Protein AF-0000000078756222 (afdb_homodimer)

InterPro domains:
  IPR000835 MarR-type HTH domain [PF01047] (41-98)
  IPR000835 MarR-type HTH domain [PR00598] (75-90)
  IPR000835 MarR-type HTH domain [PR00598] (94-110)
  IPR000835 MarR-type HTH domain [PR00598] (124-144)
  IPR000835 MarR-type HTH domain [PS50995] (14-146)
  IPR000835 MarR-type HTH domain [SM00347] (34-134)
  IPR036388 Winged helix-like DNA-binding domain superfamily [G3DSA:1.10.10.10] (7-149)
  IPR036390 Winged helix DNA-binding domain superfamily [SSF46785] (17-145)
  IPR039422 Transcription regulators MarR/SlyA-like [PTHR33164] (19-144)

pLDDT: mean 86.84, std 17.04, range [23.56, 98.56]

Nearest PDB structures (foldseek):
  2nnn-assembly3_F  TM=8.379E-01  e=4.232E-07  Pseudomonas aeruginosa
  8ylj-assembly1_A  TM=7.715E-01  e=9.949E-08  Pectobacterium atrosepticum
  6pcp-assembly2_C  TM=7.670E-01  e=2.315E-07  Bordetella pertussis
  7kfq-assembly1_A  TM=7.539E-01  e=3.984E-07  Variovorax paradoxus
  7kua-assembly1_A-2  TM=7.993E-01  e=1.253E-06  Pseudomonas putida

Structure (mmCIF, N/CA/C/O backbone):
data_AF-0000000078756222-model_v1
#
loop_
_entity.id
_entity.type
_entity.pdbx_description
1 polymer 'Transcriptional regulator, MarR family'
#
loop_
_atom_site.group_PDB
_atom_site.id
_atom_site.type_symbol
_atom_site.label_atom_id
_atom_site.label_alt_id
_atom_site.label_comp_id
_atom_site.label_asym_id
_atom_site.label_entity_id
_atom_site.label_seq_id
_atom_site.pdbx_PDB_ins_code
_atom_site.Cartn_x
_atom_site.Cartn_y
_atom_site.Cartn_z
_atom_site.occupancy
_atom_site.B_iso_or_equiv
_atom_site.auth_seq_id
_atom_site.auth_comp_id
_atom_site.auth_asym_id
_atom_site.auth_atom_id
_atom_site.pdbx_PDB_model_num
ATOM 1 N N . MET A 1 1 ? -8.938 -37.344 4.176 1 25.94 1 MET A N 1
ATOM 2 C CA . MET A 1 1 ? -9.367 -36.625 2.969 1 25.94 1 MET A CA 1
ATOM 3 C C . MET A 1 1 ? -8.734 -35.25 2.898 1 25.94 1 MET A C 1
ATOM 5 O O . MET A 1 1 ? -8.805 -34.469 3.859 1 25.94 1 MET A O 1
ATOM 9 N N . ALA A 1 2 ? -7.645 -34.938 2.307 1 31.94 2 ALA A N 1
ATOM 10 C CA . ALA A 1 2 ? -6.828 -33.75 2.318 1 31.94 2 ALA A CA 1
ATOM 11 C C . ALA A 1 2 ? -7.695 -32.5 2.191 1 31.94 2 ALA A C 1
ATOM 13 O O . ALA A 1 2 ? -8.516 -32.375 1.275 1 31.94 2 ALA A O 1
ATOM 14 N N . LYS A 1 3 ? -8.289 -32 3.059 1 34.75 3 LYS A N 1
ATOM 15 C CA . LYS A 1 3 ? -9.414 -31.078 3 1 34.75 3 LYS A CA 1
ATOM 16 C C . LYS A 1 3 ? -9.211 -30.047 1.903 1 34.75 3 LYS A C 1
ATOM 18 O O . LYS A 1 3 ? -8.195 -29.344 1.88 1 34.75 3 LYS A O 1
ATOM 23 N N . ARG A 1 4 ? -9.672 -30.172 0.666 1 33.16 4 ARG A N 1
ATOM 24 C CA . ARG A 1 4 ? -9.703 -29.594 -0.675 1 33.16 4 ARG A CA 1
ATOM 25 C C . ARG A 1 4 ? -9.648 -28.078 -0.62 1 33.16 4 ARG A C 1
ATOM 27 O O . ARG A 1 4 ? -10.375 -27.453 0.163 1 33.16 4 ARG A O 1
ATOM 34 N N . PHE A 1 5 ? -8.5 -27.375 -0.834 1 39.41 5 PHE A N 1
ATOM 35 C CA . PHE A 1 5 ? -8.555 -25.969 -1.228 1 39.41 5 PHE A CA 1
ATOM 36 C C . PHE A 1 5 ? -9.922 -25.641 -1.817 1 39.41 5 PHE A C 1
ATOM 38 O O . PHE A 1 5 ? -10.219 -26.016 -2.951 1 39.41 5 PHE A O 1
ATOM 45 N N . SER A 1 6 ? -10.977 -26.203 -1.461 1 39.53 6 SER A N 1
ATOM 46 C CA . SER A 1 6 ? -12.328 -26.016 -1.979 1 39.53 6 SER A CA 1
ATOM 47 C C . SER A 1 6 ? -12.508 -24.625 -2.568 1 39.53 6 SER A C 1
ATOM 49 O O . SER A 1 6 ? -12.469 -23.625 -1.843 1 39.53 6 SER A O 1
ATOM 51 N N . GLY A 1 7 ? -11.641 -24.109 -3.51 1 49.34 7 GLY A N 1
ATOM 52 C CA . GLY A 1 7 ? -11.828 -23.016 -4.449 1 49.34 7 GLY A CA 1
ATOM 53 C C . GLY A 1 7 ? -13.234 -22.453 -4.441 1 49.34 7 GLY A C 1
ATOM 54 O O . GLY A 1 7 ? -13.875 -22.344 -5.492 1 49.34 7 GLY A O 1
ATOM 55 N N . ASN A 1 8 ? -13.945 -22.719 -3.359 1 61.84 8 ASN A N 1
ATOM 56 C CA . ASN A 1 8 ? -15.344 -22.422 -3.082 1 61.84 8 ASN A CA 1
ATOM 57 C C . ASN A 1 8 ? -15.656 -20.938 -3.312 1 61.84 8 ASN A C 1
ATOM 59 O O . ASN A 1 8 ? -14.742 -20.125 -3.439 1 61.84 8 ASN A O 1
ATOM 63 N N . SER A 1 9 ? -16.828 -20.688 -3.742 1 72.38 9 SER A N 1
ATOM 64 C CA . SER A 1 9 ? -17.438 -19.391 -4.012 1 72.38 9 SER A CA 1
ATOM 65 C C . SER A 1 9 ? -16.875 -18.312 -3.086 1 72.38 9 SER A C 1
ATOM 67 O O . SER A 1 9 ? -16.641 -17.188 -3.512 1 72.38 9 SER A O 1
ATOM 69 N N . ASP A 1 10 ? -16.375 -18.766 -1.968 1 87.62 10 ASP A N 1
ATOM 70 C CA . ASP A 1 10 ? -15.859 -17.812 -0.998 1 87.62 10 ASP A CA 1
ATOM 71 C C . ASP A 1 10 ? -14.406 -17.453 -1.284 1 87.62 10 ASP A C 1
ATOM 73 O O . ASP A 1 10 ? -14 -16.297 -1.152 1 87.62 10 ASP A O 1
ATOM 77 N N . GLU A 1 11 ? -13.664 -18.484 -1.758 1 90.44 11 GLU A N 1
ATOM 78 C CA . GLU A 1 11 ? -12.258 -18.234 -2.039 1 90.44 11 GLU A CA 1
ATOM 79 C C . GLU A 1 11 ? -12.078 -17.281 -3.213 1 90.44 11 GLU A C 1
ATOM 81 O O . GLU A 1 11 ? -11.195 -16.422 -3.197 1 90.44 11 GLU A O 1
ATOM 86 N N . LEU A 1 12 ? -12.93 -17.453 -4.18 1 91.56 12 LEU A N 1
ATOM 87 C CA . LEU A 1 12 ? -12.875 -16.562 -5.332 1 91.56 12 LEU A CA 1
ATOM 88 C C . LEU A 1 12 ? -13.188 -15.125 -4.926 1 91.56 12 LEU A C 1
ATOM 90 O O . LEU A 1 12 ? -12.531 -14.188 -5.379 1 91.56 12 LEU A O 1
ATOM 94 N N . ALA A 1 13 ? -14.219 -15.016 -4.078 1 95.56 13 ALA A N 1
ATOM 95 C CA . ALA A 1 13 ? -14.586 -13.688 -3.58 1 95.56 13 ALA A CA 1
ATOM 96 C C . ALA A 1 13 ? -13.453 -13.086 -2.75 1 95.56 13 ALA A C 1
ATOM 98 O O . ALA A 1 13 ? -13.219 -11.875 -2.793 1 95.56 13 ALA A O 1
ATOM 99 N N . GLN A 1 14 ? -12.781 -13.938 -1.984 1 96.38 14 GLN A N 1
ATOM 100 C CA . GLN A 1 14 ? -11.672 -13.492 -1.151 1 96.38 14 GLN A CA 1
ATOM 101 C C . GLN A 1 14 ? -10.516 -12.984 -2.006 1 96.38 14 GLN A C 1
ATOM 103 O O . GLN A 1 14 ? -9.969 -11.914 -1.747 1 96.38 14 GLN A O 1
ATOM 108 N N . VAL A 1 15 ? -10.18 -13.695 -3.021 1 94.19 15 VAL A N 1
ATOM 109 C CA . VAL A 1 15 ? -9.07 -13.312 -3.891 1 94.19 15 VAL A CA 1
ATOM 110 C C . VAL A 1 15 ? -9.438 -12.055 -4.672 1 94.19 15 VAL A C 1
ATOM 112 O O . VAL A 1 15 ? -8.625 -11.141 -4.805 1 94.19 15 VAL A O 1
ATOM 115 N N . ASP A 1 16 ? -10.664 -12.039 -5.152 1 95.12 16 ASP A N 1
ATOM 116 C CA . ASP A 1 16 ? -11.133 -10.883 -5.906 1 95.12 16 ASP A CA 1
ATOM 117 C C . ASP A 1 16 ? -11.07 -9.617 -5.055 1 95.12 16 ASP A C 1
ATOM 119 O O . ASP A 1 16 ? -10.555 -8.586 -5.496 1 95.12 16 ASP A O 1
ATOM 123 N N . ALA A 1 17 ? -11.562 -9.688 -3.863 1 97.38 17 ALA A N 1
ATOM 124 C CA . ALA A 1 17 ? -11.562 -8.547 -2.955 1 97.38 17 ALA A CA 1
ATOM 125 C C . ALA A 1 17 ? -10.133 -8.125 -2.609 1 97.38 17 ALA A C 1
ATOM 127 O O . ALA A 1 17 ? -9.836 -6.93 -2.537 1 97.38 17 ALA A O 1
ATOM 128 N N . TYR A 1 18 ? -9.297 -9.094 -2.426 1 95.75 18 TYR A N 1
ATOM 129 C CA . TYR A 1 18 ? -7.895 -8.82 -2.123 1 95.75 18 TYR A CA 1
ATOM 130 C C . TYR A 1 18 ? -7.23 -8.055 -3.262 1 95.75 18 TYR A C 1
ATOM 132 O O . TYR A 1 18 ? -6.59 -7.027 -3.033 1 95.75 18 TYR A O 1
ATOM 140 N N . VAL A 1 19 ? -7.375 -8.508 -4.426 1 92.75 19 VAL A N 1
ATOM 141 C CA . VAL A 1 19 ? -6.734 -7.91 -5.59 1 92.75 19 VAL A CA 1
ATOM 142 C C . VAL A 1 19 ? -7.234 -6.48 -5.777 1 92.75 19 VAL A C 1
ATOM 144 O O . VAL A 1 19 ? -6.441 -5.559 -5.98 1 92.75 19 VAL A O 1
ATOM 147 N N . LYS A 1 20 ? -8.492 -6.258 -5.695 1 95.31 20 LYS A N 1
ATOM 148 C CA . LYS A 1 20 ? -9.07 -4.93 -5.895 1 95.31 20 LYS A CA 1
ATOM 149 C C . LYS A 1 20 ? -8.664 -3.979 -4.773 1 95.31 20 LYS A C 1
ATOM 151 O O . LYS A 1 20 ? -8.406 -2.797 -5.016 1 95.31 20 LYS A O 1
ATOM 156 N N . LEU A 1 21 ? -8.586 -4.488 -3.562 1 96.44 21 LEU A N 1
ATOM 157 C CA . LEU A 1 21 ? -8.094 -3.697 -2.436 1 96.44 21 LEU A CA 1
ATOM 158 C C . LEU A 1 21 ? -6.664 -3.236 -2.676 1 96.44 21 LEU A C 1
ATOM 160 O O . LEU A 1 21 ? -6.355 -2.053 -2.521 1 96.44 21 LEU A O 1
ATOM 164 N N . MET A 1 22 ? -5.809 -4.152 -3.068 1 93.56 22 MET A N 1
ATOM 165 C CA . MET A 1 22 ? -4.398 -3.836 -3.266 1 93.56 22 MET A CA 1
ATOM 166 C C . MET A 1 22 ? -4.215 -2.879 -4.438 1 93.56 22 MET A C 1
ATOM 168 O O . MET A 1 22 ? -3.408 -1.95 -4.367 1 93.56 22 MET A O 1
ATOM 172 N N . ARG A 1 23 ? -4.93 -3.125 -5.508 1 91.25 23 ARG A N 1
ATOM 173 C CA . ARG A 1 23 ? -4.84 -2.236 -6.66 1 91.25 23 ARG A CA 1
ATOM 174 C C . ARG A 1 23 ? -5.297 -0.827 -6.301 1 91.25 23 ARG A C 1
ATOM 176 O O . ARG A 1 23 ? -4.68 0.157 -6.715 1 91.25 23 ARG A O 1
ATOM 183 N N . CYS A 1 24 ? -6.371 -0.776 -5.621 1 94.44 24 CYS A N 1
ATOM 184 C CA . CYS A 1 24 ? -6.879 0.516 -5.176 1 94.44 24 CYS A CA 1
ATOM 185 C C . CYS A 1 24 ? -5.855 1.234 -4.305 1 94.44 24 CYS A C 1
ATOM 187 O O . CYS A 1 24 ? -5.547 2.404 -4.539 1 94.44 24 CYS A O 1
ATOM 189 N N . ALA A 1 25 ? -5.34 0.512 -3.32 1 93.5 25 ALA A N 1
ATOM 190 C CA . ALA A 1 25 ? -4.359 1.106 -2.416 1 93.5 25 ALA A CA 1
ATOM 191 C C . ALA A 1 25 ? -3.127 1.584 -3.178 1 93.5 25 ALA A C 1
ATOM 193 O O . ALA A 1 25 ? -2.607 2.67 -2.912 1 93.5 25 ALA A O 1
ATOM 194 N N . ASP A 1 26 ? -2.666 0.816 -4.07 1 89.81 26 ASP A N 1
ATOM 195 C CA . ASP A 1 26 ? -1.503 1.163 -4.883 1 89.81 26 ASP A CA 1
ATOM 196 C C . ASP A 1 26 ? -1.761 2.428 -5.699 1 89.81 26 ASP A C 1
ATOM 198 O O . ASP A 1 26 ? -0.903 3.309 -5.777 1 89.81 26 ASP A O 1
ATOM 202 N N . THR A 1 27 ? -2.898 2.486 -6.332 1 90.81 27 THR A N 1
ATOM 203 C CA . THR A 1 27 ? -3.256 3.641 -7.148 1 90.81 27 THR A CA 1
ATOM 204 C C . THR A 1 27 ? -3.336 4.902 -6.297 1 90.81 27 THR A C 1
ATOM 206 O O . THR A 1 27 ? -2.775 5.938 -6.66 1 90.81 27 THR A O 1
ATOM 209 N N . VAL A 1 28 ? -4.004 4.809 -5.195 1 92.19 28 VAL A N 1
ATOM 210 C CA . VAL A 1 28 ? -4.18 5.949 -4.305 1 92.19 28 VAL A CA 1
ATOM 211 C C . VAL A 1 28 ? -2.824 6.406 -3.773 1 92.19 28 VAL A C 1
ATOM 213 O O . VAL A 1 28 ? -2.504 7.598 -3.809 1 92.19 28 VAL A O 1
ATOM 216 N N . GLN A 1 29 ? -2.049 5.504 -3.338 1 89.81 29 GLN A N 1
ATOM 217 C CA . GLN A 1 29 ? -0.72 5.816 -2.824 1 89.81 29 GLN A CA 1
ATOM 218 C C . GLN A 1 29 ? 0.161 6.422 -3.914 1 89.81 29 GLN A C 1
ATOM 220 O O . GLN A 1 29 ? 0.941 7.34 -3.652 1 89.81 29 GLN A O 1
ATOM 225 N N . GLY A 1 30 ? 0.081 5.844 -5.09 1 88.88 30 GLY A N 1
ATOM 226 C CA . GLY A 1 30 ? 0.875 6.352 -6.199 1 88.88 30 GLY A CA 1
ATOM 227 C C . GLY A 1 30 ? 0.611 7.812 -6.5 1 88.88 30 GLY A C 1
ATOM 228 O O . GLY A 1 30 ? 1.546 8.586 -6.738 1 88.88 30 GLY A O 1
ATOM 229 N N . ILE A 1 31 ? -0.572 8.164 -6.504 1 89.69 31 ILE A N 1
ATOM 230 C CA . ILE A 1 31 ? -0.957 9.547 -6.781 1 89.69 31 ILE A CA 1
ATOM 231 C C . ILE A 1 31 ? -0.422 10.461 -5.68 1 89.69 31 ILE A C 1
ATOM 233 O O . ILE A 1 31 ? 0.162 11.508 -5.965 1 89.69 31 ILE A O 1
ATOM 237 N N . LEU A 1 32 ? -0.583 10.047 -4.477 1 91.44 32 LEU A N 1
ATOM 238 C CA . LEU A 1 32 ? -0.139 10.867 -3.354 1 91.44 32 LEU A CA 1
ATOM 239 C C . LEU A 1 32 ? 1.384 10.945 -3.311 1 91.44 32 LEU A C 1
ATOM 241 O O . LEU A 1 32 ? 1.943 12 -2.979 1 91.44 32 LEU A O 1
ATOM 245 N N . ALA A 1 33 ? 2.008 9.898 -3.621 1 90.38 33 ALA A N 1
ATOM 246 C CA . ALA A 1 33 ? 3.469 9.883 -3.66 1 90.38 33 ALA A CA 1
ATOM 247 C C . ALA A 1 33 ? 3.998 10.852 -4.715 1 90.38 33 ALA A C 1
ATOM 249 O O . ALA A 1 33 ? 4.965 11.578 -4.473 1 90.38 33 ALA A O 1
ATOM 250 N N . ARG A 1 34 ? 3.383 10.812 -5.84 1 89.62 34 ARG A N 1
ATOM 251 C CA . ARG A 1 34 ? 3.797 11.719 -6.906 1 89.62 34 ARG A CA 1
ATOM 252 C C . ARG A 1 34 ? 3.643 13.172 -6.48 1 89.62 34 ARG A C 1
ATOM 254 O O . ARG A 1 34 ? 4.512 14 -6.762 1 89.62 34 ARG A O 1
ATOM 261 N N . ASN A 1 35 ? 2.574 13.43 -5.82 1 89.19 35 ASN A N 1
ATOM 262 C CA . ASN A 1 35 ? 2.332 14.781 -5.344 1 89.19 35 ASN A CA 1
ATOM 263 C C . ASN A 1 35 ? 3.35 15.195 -4.285 1 89.19 35 ASN A C 1
ATOM 265 O O . ASN A 1 35 ? 3.814 16.344 -4.281 1 89.19 35 ASN A O 1
ATOM 269 N N . ALA A 1 36 ? 3.656 14.32 -3.395 1 92.75 36 ALA A N 1
ATOM 270 C CA . ALA A 1 36 ? 4.684 14.586 -2.393 1 92.75 36 ALA A CA 1
ATOM 271 C C . ALA A 1 36 ? 6.043 14.805 -3.047 1 92.75 36 ALA A C 1
ATOM 273 O O . ALA A 1 36 ? 6.762 15.75 -2.701 1 92.75 36 ALA A O 1
ATOM 274 N N . GLU A 1 37 ? 6.336 14.023 -4 1 93.06 37 GLU A N 1
ATOM 275 C CA . GLU A 1 37 ? 7.613 14.102 -4.707 1 93.06 37 GLU A CA 1
ATOM 276 C C . GLU A 1 37 ? 7.75 15.422 -5.457 1 93.06 37 GLU A C 1
ATOM 278 O O . GLU A 1 37 ? 8.844 15.984 -5.543 1 93.06 37 GLU A O 1
ATOM 283 N N . ALA A 1 38 ? 6.66 15.828 -6.004 1 91.81 38 ALA A N 1
ATOM 284 C CA . ALA A 1 38 ? 6.652 17.109 -6.703 1 91.81 38 ALA A CA 1
ATOM 285 C C . ALA A 1 38 ? 7.062 18.25 -5.773 1 91.81 38 ALA A C 1
ATOM 287 O O . ALA A 1 38 ? 7.512 19.297 -6.23 1 91.81 38 ALA A O 1
ATOM 288 N N . ASN A 1 39 ? 6.988 17.969 -4.516 1 90.81 39 ASN A N 1
ATOM 289 C CA . ASN A 1 39 ? 7.367 18.984 -3.527 1 90.81 39 ASN A CA 1
ATOM 290 C C . ASN A 1 39 ? 8.633 18.578 -2.773 1 90.81 39 ASN A C 1
ATOM 292 O O . ASN A 1 39 ? 8.914 19.094 -1.692 1 90.81 39 ASN A O 1
ATOM 296 N N . GLY A 1 40 ? 9.273 17.531 -3.295 1 92.94 40 GLY A N 1
ATOM 297 C CA . GLY A 1 40 ? 10.578 17.141 -2.777 1 92.94 40 GLY A CA 1
ATOM 298 C C . GLY A 1 40 ? 10.484 16.281 -1.537 1 92.94 40 GLY A C 1
ATOM 299 O O . GLY A 1 40 ? 11.43 16.219 -0.746 1 92.94 40 GLY A O 1
ATOM 300 N N . LEU A 1 41 ? 9.352 15.672 -1.259 1 95.06 41 LEU A N 1
ATOM 301 C CA . LEU A 1 41 ? 9.164 14.836 -0.078 1 95.06 41 LEU A CA 1
ATOM 302 C C . LEU A 1 41 ? 8.75 13.422 -0.474 1 95.06 41 LEU A C 1
ATOM 304 O O . LEU A 1 41 ? 8.164 13.219 -1.538 1 95.06 41 LEU A O 1
ATOM 308 N N . THR A 1 42 ? 9.07 12.516 0.358 1 92.44 42 THR A N 1
ATOM 309 C CA . THR A 1 42 ? 8.406 11.219 0.304 1 92.44 42 THR A CA 1
ATOM 310 C C . THR A 1 42 ? 7.102 11.25 1.098 1 92.44 42 THR A C 1
ATOM 312 O O . THR A 1 42 ? 6.863 12.18 1.877 1 92.44 42 THR A O 1
ATOM 315 N N . LEU A 1 43 ? 6.34 10.242 0.925 1 90.44 43 LEU A N 1
ATOM 316 C CA . LEU A 1 43 ? 5.09 10.164 1.672 1 90.44 43 LEU A CA 1
ATOM 317 C C . LEU A 1 43 ? 5.355 10.062 3.17 1 90.44 43 LEU A C 1
ATOM 319 O O . LEU A 1 43 ? 4.621 10.641 3.977 1 90.44 43 LEU A O 1
ATOM 323 N N . SER A 1 44 ? 6.359 9.297 3.475 1 92.12 44 SER A N 1
ATOM 324 C CA . SER A 1 44 ? 6.695 9.156 4.887 1 92.12 44 SER A CA 1
ATOM 325 C C . SER A 1 44 ? 7.172 10.477 5.484 1 92.12 44 SER A C 1
ATOM 327 O O . SER A 1 44 ? 6.836 10.805 6.625 1 92.12 44 SER A O 1
ATOM 329 N N . GLN A 1 45 ? 7.969 11.156 4.75 1 94.12 45 GLN A N 1
ATOM 330 C CA . GLN A 1 45 ? 8.422 12.469 5.195 1 94.12 45 GLN A CA 1
ATOM 331 C C . GLN A 1 45 ? 7.25 13.438 5.352 1 94.12 45 GLN A C 1
ATOM 333 O O . GLN A 1 45 ? 7.172 14.172 6.336 1 94.12 45 GLN A O 1
ATOM 338 N N . LEU A 1 46 ? 6.402 13.414 4.383 1 94.19 46 LEU A N 1
ATOM 339 C CA . LEU A 1 46 ? 5.195 14.227 4.465 1 94.19 46 LEU A CA 1
ATOM 340 C C . LEU A 1 46 ? 4.379 13.859 5.699 1 94.19 46 LEU A C 1
ATOM 342 O O . LEU A 1 46 ? 3.889 14.742 6.41 1 94.19 46 LEU A O 1
ATOM 346 N N . GLY A 1 47 ? 4.234 12.617 5.926 1 93.5 47 GLY A N 1
ATOM 347 C CA . GLY A 1 47 ? 3.52 12.148 7.102 1 93.5 47 GLY A CA 1
ATOM 348 C C . GLY A 1 47 ? 4.102 12.672 8.398 1 93.5 47 GLY A C 1
ATOM 349 O O . GLY A 1 47 ? 3.361 13.102 9.289 1 93.5 47 GLY A O 1
ATOM 350 N N . VAL A 1 48 ? 5.363 12.625 8.531 1 95.12 48 VAL A N 1
ATOM 351 C CA . VAL A 1 48 ? 6.035 13.109 9.727 1 95.12 48 VAL A CA 1
ATOM 352 C C . VAL A 1 48 ? 5.766 14.602 9.914 1 95.12 48 VAL A C 1
ATOM 354 O O . VAL A 1 48 ? 5.387 15.039 11 1 95.12 48 VAL A O 1
ATOM 357 N N . LEU A 1 49 ? 5.973 15.352 8.883 1 96.75 49 LEU A N 1
ATOM 358 C CA . LEU A 1 49 ? 5.773 16.797 8.953 1 96.75 49 LEU A CA 1
ATOM 359 C C . LEU A 1 49 ? 4.332 17.125 9.328 1 96.75 49 LEU A C 1
ATOM 361 O O . LEU A 1 49 ? 4.086 18.078 10.086 1 96.75 49 LEU A O 1
ATOM 365 N N . GLU A 1 50 ? 3.451 16.406 8.789 1 94.62 50 GLU A N 1
ATOM 366 C CA . GLU A 1 50 ? 2.039 16.609 9.086 1 94.62 50 GLU A CA 1
ATOM 367 C C . GLU A 1 50 ? 1.744 16.359 10.562 1 94.62 50 GLU A C 1
ATOM 369 O O . GLU A 1 50 ? 1.017 17.125 11.195 1 94.62 50 GLU A O 1
ATOM 374 N N . ILE A 1 51 ? 2.227 15.273 11.07 1 94.69 51 ILE A N 1
ATOM 375 C CA . ILE A 1 51 ? 2.027 14.945 12.477 1 94.69 51 ILE A CA 1
ATOM 376 C C . ILE A 1 51 ? 2.568 16.078 13.352 1 94.69 51 ILE A C 1
ATOM 378 O O . ILE A 1 51 ? 1.896 16.531 14.281 1 94.69 51 ILE A O 1
ATOM 382 N N . LEU A 1 52 ? 3.709 16.531 13.039 1 96.81 52 LEU A N 1
ATOM 383 C CA . LEU A 1 52 ? 4.348 17.578 13.828 1 96.81 52 LEU A CA 1
ATOM 384 C C . LEU A 1 52 ? 3.574 18.891 13.719 1 96.81 52 LEU A C 1
ATOM 386 O O . LEU A 1 52 ? 3.525 19.672 14.672 1 96.81 52 LEU A O 1
ATOM 390 N N . LEU A 1 53 ? 3.012 19.125 12.578 1 96.38 53 LEU A N 1
ATOM 391 C CA . LEU A 1 53 ? 2.211 20.328 12.367 1 96.38 53 LEU A CA 1
ATOM 392 C C . LEU A 1 53 ? 0.971 20.312 13.258 1 96.38 53 LEU A C 1
ATOM 394 O O . LEU A 1 53 ? 0.647 21.328 13.891 1 96.38 53 LEU A O 1
ATOM 398 N N . HIS A 1 54 ? 0.358 19.234 13.391 1 94.19 54 HIS A N 1
ATOM 399 C CA . HIS A 1 54 ? -0.948 19.156 14.031 1 94.19 54 HIS A CA 1
ATOM 400 C C . HIS A 1 54 ? -0.813 18.797 15.508 1 94.19 54 HIS A C 1
ATOM 402 O O . HIS A 1 54 ? -1.617 19.25 16.328 1 94.19 54 HIS A O 1
ATOM 408 N N . LEU A 1 55 ? 0.227 18.016 15.875 1 95.19 55 LEU A N 1
ATOM 409 C CA . LEU A 1 55 ? 0.304 17.516 17.234 1 95.19 55 LEU A CA 1
ATOM 410 C C . LEU A 1 55 ? 1.465 18.141 18 1 95.19 55 LEU A C 1
ATOM 412 O O . LEU A 1 55 ? 1.613 17.938 19.203 1 95.19 55 LEU A O 1
ATOM 416 N N . GLY A 1 56 ? 2.246 18.875 17.297 1 95.12 56 GLY A N 1
ATOM 417 C CA . GLY A 1 56 ? 3.412 19.469 17.922 1 95.12 56 GLY A CA 1
ATOM 418 C C . GLY A 1 56 ? 4.586 18.516 18.047 1 95.12 56 GLY A C 1
ATOM 419 O O . GLY A 1 56 ? 4.625 17.484 17.375 1 95.12 56 GLY A O 1
ATOM 420 N N . PRO A 1 57 ? 5.555 18.859 18.844 1 95.62 57 PRO A N 1
ATOM 421 C CA . PRO A 1 57 ? 6.762 18.047 18.984 1 95.62 57 PRO A CA 1
ATOM 422 C C . PRO A 1 57 ? 6.461 16.625 19.469 1 95.62 57 PRO A C 1
ATOM 424 O O . PRO A 1 57 ? 5.586 16.422 20.312 1 95.62 57 PRO A O 1
ATOM 427 N N . GLN A 1 58 ? 7.141 15.648 18.828 1 94.94 58 GLN A N 1
ATOM 428 C CA . GLN A 1 58 ? 6.969 14.227 19.125 1 94.94 58 GLN A CA 1
ATOM 429 C C . GLN A 1 58 ? 8.312 13.531 19.281 1 94.94 58 GLN A C 1
ATOM 431 O O . GLN A 1 58 ? 9.305 13.945 18.672 1 94.94 58 GLN A O 1
ATOM 436 N N . ASN A 1 59 ? 8.32 12.5 20.109 1 92.94 59 ASN A N 1
ATOM 437 C CA . ASN A 1 59 ? 9.508 11.656 20.078 1 92.94 59 ASN A CA 1
ATOM 438 C C . ASN A 1 59 ? 9.469 10.664 18.906 1 92.94 59 ASN A C 1
ATOM 440 O O . ASN A 1 59 ? 8.414 10.477 18.297 1 92.94 59 ASN A O 1
ATOM 444 N N . GLN A 1 60 ? 10.594 10.148 18.594 1 91.5 60 GLN A N 1
ATOM 445 C CA . GLN A 1 60 ? 10.711 9.273 17.422 1 91.5 60 GLN A CA 1
ATOM 446 C C . GLN A 1 60 ? 9.789 8.07 17.547 1 91.5 60 GLN A C 1
ATOM 448 O O . GLN A 1 60 ? 9.188 7.641 16.562 1 91.5 60 GLN A O 1
ATOM 453 N N . LYS A 1 61 ? 9.641 7.535 18.672 1 89.56 61 LYS A N 1
ATOM 454 C CA . LYS A 1 61 ? 8.781 6.379 18.906 1 89.56 61 LYS A CA 1
ATOM 455 C C . LYS A 1 61 ? 7.324 6.703 18.609 1 89.56 61 LYS A C 1
ATOM 457 O O . LYS A 1 61 ? 6.633 5.926 17.938 1 89.56 61 LYS A O 1
ATOM 462 N N . ASP A 1 62 ? 6.895 7.809 19.109 1 89.94 62 ASP A N 1
ATOM 463 C CA . ASP A 1 62 ? 5.523 8.25 18.875 1 89.94 62 ASP A CA 1
ATOM 464 C C . ASP A 1 62 ? 5.273 8.508 17.391 1 89.94 62 ASP A C 1
ATOM 466 O O . ASP A 1 62 ? 4.215 8.164 16.859 1 89.94 62 ASP A O 1
ATOM 470 N N . LEU A 1 63 ? 6.211 9.117 16.719 1 92.44 63 LEU A N 1
ATOM 471 C CA . LEU A 1 63 ? 6.109 9.367 15.281 1 92.44 63 LEU A CA 1
ATOM 472 C C . LEU A 1 63 ? 5.965 8.055 14.516 1 92.44 63 LEU A C 1
ATOM 474 O O . LEU A 1 63 ? 5.109 7.938 13.633 1 92.44 63 LEU A O 1
ATOM 478 N N . ALA A 1 64 ? 6.762 7.117 14.891 1 88.62 64 ALA A N 1
ATOM 479 C CA . ALA A 1 64 ? 6.742 5.82 14.227 1 88.62 64 ALA A CA 1
ATOM 480 C C . ALA A 1 64 ? 5.387 5.141 14.383 1 88.62 64 ALA A C 1
ATOM 482 O O . ALA A 1 64 ? 4.895 4.5 13.453 1 88.62 64 ALA A O 1
ATOM 483 N N . GLY A 1 65 ? 4.766 5.277 15.508 1 84.94 65 GLY A N 1
ATOM 484 C CA . GLY A 1 65 ? 3.479 4.66 15.789 1 84.94 65 GLY A CA 1
ATOM 485 C C . GLY A 1 65 ? 2.32 5.348 15.094 1 84.94 65 GLY A C 1
ATOM 486 O O . GLY A 1 65 ? 1.245 4.762 14.938 1 84.94 65 GLY A O 1
ATOM 487 N N . LYS A 1 66 ? 2.574 6.523 14.641 1 87 66 LYS A N 1
ATOM 488 C CA . LYS A 1 66 ? 1.475 7.32 14.102 1 87 66 LYS A CA 1
ATOM 489 C C . LYS A 1 66 ? 1.528 7.375 12.578 1 87 66 LYS A C 1
ATOM 491 O O . LYS A 1 66 ? 0.528 7.684 11.922 1 87 66 LYS A O 1
ATOM 496 N N . ILE A 1 67 ? 2.635 7.16 12.055 1 84.75 67 ILE A N 1
ATOM 497 C CA . ILE A 1 67 ? 2.764 7.242 10.602 1 84.75 67 ILE A CA 1
ATOM 498 C C . ILE A 1 67 ? 2.191 5.977 9.961 1 84.75 67 ILE A C 1
ATOM 500 O O . ILE A 1 67 ? 2.336 4.879 10.5 1 84.75 67 ILE A O 1
ATOM 504 N N . LEU A 1 68 ? 1.358 6.031 8.93 1 72.88 68 LEU A N 1
ATOM 505 C CA . LEU A 1 68 ? 0.69 4.93 8.25 1 72.88 68 LEU A CA 1
ATOM 506 C C . LEU A 1 68 ? 1.707 3.977 7.633 1 72.88 68 LEU A C 1
ATOM 508 O O . LEU A 1 68 ? 1.438 2.781 7.492 1 72.88 68 LEU A O 1
ATOM 512 N N . ARG A 1 69 ? 2.885 4.371 7.004 1 64.5 69 ARG A N 1
ATOM 513 C CA . ARG A 1 69 ? 3.797 3.465 6.312 1 64.5 69 ARG A CA 1
ATOM 514 C C . ARG A 1 69 ? 5.012 3.148 7.18 1 64.5 69 ARG A C 1
ATOM 516 O O . ARG A 1 69 ? 5.836 4.023 7.445 1 64.5 69 ARG A O 1
ATOM 523 N N . SER A 1 70 ? 4.906 1.96 7.957 1 54.12 70 SER A N 1
ATOM 524 C CA . SER A 1 70 ? 5.848 1.526 8.984 1 54.12 70 SER A CA 1
ATOM 525 C C . SER A 1 70 ? 7.207 1.188 8.375 1 54.12 70 SER A C 1
ATOM 527 O O . SER A 1 70 ? 8.219 1.159 9.078 1 54.12 70 SER A O 1
ATOM 529 N N . GLY A 1 71 ? 7.234 0.771 7.191 1 56.19 71 GLY A N 1
ATOM 530 C CA . GLY A 1 71 ? 8.469 0.07 6.867 1 56.19 71 GLY A CA 1
ATOM 531 C C . GLY A 1 71 ? 9.688 0.977 6.863 1 56.19 71 GLY A C 1
ATOM 532 O O . GLY A 1 71 ? 10.82 0.5 6.797 1 56.19 71 GLY A O 1
ATOM 533 N N . ALA A 1 72 ? 9.336 2.324 6.918 1 60.22 72 ALA A N 1
ATOM 534 C CA . ALA A 1 72 ? 10.516 3.154 6.711 1 60.22 72 ALA A CA 1
ATOM 535 C C . ALA A 1 72 ? 11.242 3.414 8.031 1 60.22 72 ALA A C 1
ATOM 537 O O . ALA A 1 72 ? 10.609 3.5 9.086 1 60.22 72 ALA A O 1
ATOM 538 N N . ASN A 1 73 ? 12.578 3.217 7.992 1 81 73 ASN A N 1
ATOM 539 C CA . ASN A 1 73 ? 13.445 3.592 9.102 1 81 73 ASN A CA 1
ATOM 540 C C . ASN A 1 73 ? 13.188 5.02 9.562 1 81 73 ASN A C 1
ATOM 542 O O . ASN A 1 73 ? 13.539 5.977 8.875 1 81 73 ASN A O 1
ATOM 546 N N . MET A 1 74 ? 12.461 5.215 10.594 1 91.06 74 MET A N 1
ATOM 547 C CA . MET A 1 74 ? 12.094 6.512 11.148 1 91.06 74 MET A CA 1
ATOM 548 C C . MET A 1 74 ? 13.328 7.383 11.367 1 91.06 74 MET A C 1
ATOM 550 O O . MET A 1 74 ? 13.289 8.594 11.133 1 91.06 74 MET A O 1
ATOM 554 N N . THR A 1 75 ? 14.383 6.734 11.773 1 93 75 THR A N 1
ATOM 555 C CA . THR A 1 75 ? 15.625 7.469 11.984 1 93 75 THR A CA 1
ATOM 556 C C . THR A 1 75 ? 16.109 8.109 10.68 1 93 75 THR A C 1
ATOM 558 O O . THR A 1 75 ? 16.422 9.305 10.656 1 93 75 THR A O 1
ATOM 561 N N . THR A 1 76 ? 16.047 7.344 9.703 1 94.38 76 THR A N 1
ATOM 562 C CA . THR A 1 76 ? 16.5 7.84 8.406 1 94.38 76 THR A CA 1
ATOM 563 C C . THR A 1 76 ? 15.586 8.961 7.91 1 94.38 76 THR A C 1
ATOM 565 O O . THR A 1 76 ? 16.047 9.945 7.34 1 94.38 76 THR A O 1
ATOM 568 N N . ILE A 1 77 ? 14.383 8.82 8.094 1 95 77 ILE A N 1
ATOM 569 C CA . ILE A 1 77 ? 13.414 9.82 7.672 1 95 77 ILE A CA 1
ATOM 570 C C . ILE A 1 77 ? 13.68 11.133 8.398 1 95 77 ILE A C 1
ATOM 572 O O . ILE A 1 77 ? 13.766 12.195 7.77 1 95 77 ILE A O 1
ATOM 576 N N . ILE A 1 78 ? 13.867 11.031 9.648 1 95.5 78 ILE A N 1
ATOM 577 C CA . ILE A 1 78 ? 14.086 12.227 10.461 1 95.5 78 ILE A CA 1
ATOM 578 C C . ILE A 1 78 ? 15.438 12.844 10.117 1 95.5 78 ILE A C 1
ATOM 580 O O . ILE A 1 78 ? 15.555 14.07 10.008 1 95.5 78 ILE A O 1
ATOM 584 N N . ASP A 1 79 ? 16.484 11.984 9.977 1 95.81 79 ASP A N 1
ATOM 585 C CA . ASP A 1 79 ? 17.812 12.461 9.594 1 95.81 79 ASP A CA 1
ATOM 586 C C . ASP A 1 79 ? 17.75 13.273 8.297 1 95.81 79 ASP A C 1
ATOM 588 O O . ASP A 1 79 ? 18.344 14.352 8.203 1 95.81 79 ASP A O 1
ATOM 592 N N . ASN A 1 80 ? 17 12.828 7.363 1 96.5 80 ASN A N 1
ATOM 593 C CA . ASN A 1 80 ? 16.875 13.492 6.07 1 96.5 80 ASN A CA 1
ATOM 594 C C . ASN A 1 80 ? 16.141 14.828 6.195 1 96.5 80 ASN A C 1
ATOM 596 O O . ASN A 1 80 ? 16.531 15.812 5.57 1 96.5 80 ASN A O 1
ATOM 600 N N . LEU A 1 81 ? 15.141 14.836 6.965 1 97.19 81 LEU A N 1
ATOM 601 C CA . LEU A 1 81 ? 14.375 16.062 7.18 1 97.19 81 LEU A CA 1
ATOM 602 C C . LEU A 1 81 ? 15.195 17.094 7.934 1 97.19 81 LEU A C 1
ATOM 604 O O . LEU A 1 81 ? 15.086 18.297 7.668 1 97.19 81 LEU A O 1
ATOM 608 N N . GLU A 1 82 ? 15.961 16.609 8.867 1 97.81 82 GLU A N 1
ATOM 609 C CA . GLU A 1 82 ? 16.828 17.5 9.641 1 97.81 82 GLU A CA 1
ATOM 610 C C . GLU A 1 82 ? 17.922 18.094 8.758 1 97.81 82 GLU A C 1
ATOM 612 O O . GLU A 1 82 ? 18.219 19.281 8.859 1 97.81 82 GLU A O 1
ATOM 617 N N . LYS A 1 83 ? 18.5 17.266 7.953 1 97.62 83 LYS A N 1
ATOM 618 C CA . LYS A 1 83 ? 19.516 17.719 7.016 1 97.62 83 LYS A CA 1
ATOM 619 C C . LYS A 1 83 ? 18.984 18.828 6.121 1 97.62 83 LYS A C 1
ATOM 621 O O . LYS A 1 83 ? 19.734 19.75 5.746 1 97.62 83 LYS A O 1
ATOM 626 N N . ARG A 1 84 ? 17.719 18.828 5.887 1 97.62 84 ARG A N 1
ATOM 627 C CA . ARG A 1 84 ? 17.094 19.812 5.012 1 97.62 84 ARG A CA 1
ATOM 628 C C . ARG A 1 84 ? 16.5 20.953 5.82 1 97.62 84 ARG A C 1
ATOM 630 O O . ARG A 1 84 ? 15.812 21.828 5.27 1 97.62 84 ARG A O 1
ATOM 637 N N . ASP A 1 85 ? 16.703 20.891 7.105 1 98.19 85 ASP A N 1
ATOM 638 C CA . ASP A 1 85 ? 16.297 21.922 8.055 1 98.19 85 ASP A CA 1
ATOM 639 C C . ASP A 1 85 ? 14.781 22.031 8.141 1 98.19 85 ASP A C 1
ATOM 641 O O . ASP A 1 85 ? 14.234 23.125 8.281 1 98.19 85 ASP A O 1
ATOM 645 N N . PHE A 1 86 ? 14.062 20.969 7.957 1 98.38 86 PHE A N 1
ATOM 646 C CA . PHE A 1 86 ? 12.617 20.969 8.094 1 98.38 86 PHE A CA 1
ATOM 647 C C . PHE A 1 86 ? 12.203 20.641 9.523 1 98.38 86 PHE A C 1
ATOM 649 O O . PHE A 1 86 ? 11.133 21.047 9.977 1 98.38 86 PHE A O 1
ATOM 656 N N . VAL A 1 87 ? 13.117 19.859 10.164 1 98.31 87 VAL A N 1
ATOM 657 C CA . VAL A 1 87 ? 12.875 19.516 11.562 1 98.31 87 VAL A CA 1
ATOM 658 C C . VAL A 1 87 ? 14.172 19.672 12.359 1 98.31 87 VAL A C 1
ATOM 660 O O . VAL A 1 87 ? 15.258 19.797 11.773 1 98.31 87 VAL A O 1
ATOM 663 N N . ARG A 1 88 ? 14.07 19.703 13.656 1 97.56 88 ARG A N 1
ATOM 664 C CA . ARG A 1 88 ? 15.211 19.688 14.562 1 97.56 88 ARG A CA 1
ATOM 665 C C . ARG A 1 88 ? 14.93 18.828 15.789 1 97.56 88 ARG A C 1
ATOM 667 O O . ARG A 1 88 ? 13.781 18.75 16.234 1 97.56 88 ARG A O 1
ATOM 674 N N . ARG A 1 89 ? 15.945 18.188 16.25 1 94.88 89 ARG A N 1
ATOM 675 C CA . ARG A 1 89 ? 15.867 17.438 17.5 1 94.88 89 ARG A CA 1
ATOM 676 C C . ARG A 1 89 ? 16.156 18.344 18.703 1 94.88 89 ARG A C 1
ATOM 678 O O . ARG A 1 89 ? 17.062 19.172 18.641 1 94.88 89 ARG A O 1
ATOM 685 N N . SER A 1 90 ? 15.305 18.25 19.578 1 88.88 90 SER A N 1
ATOM 686 C CA . SER A 1 90 ? 15.508 19.047 20.781 1 88.88 90 SER A CA 1
ATOM 687 C C . SER A 1 90 ? 15.344 18.188 22.047 1 88.88 90 SER A C 1
ATOM 689 O O . SER A 1 90 ? 14.609 17.203 22.031 1 88.88 90 SER A O 1
ATOM 691 N N . ARG A 1 91 ? 16.219 18.375 23 1 82.44 91 ARG A N 1
ATOM 692 C CA . ARG A 1 91 ? 16.109 17.672 24.266 1 82.44 91 ARG A CA 1
ATOM 693 C C . ARG A 1 91 ? 15.008 18.281 25.141 1 82.44 91 ARG A C 1
ATOM 695 O O . ARG A 1 91 ? 14.82 19.5 25.156 1 82.44 91 ARG A O 1
ATOM 702 N N . ASP A 1 92 ? 14.07 17.422 25.547 1 68.88 92 ASP A N 1
ATOM 703 C CA . ASP A 1 92 ? 12.984 17.859 26.422 1 68.88 92 ASP A CA 1
ATOM 704 C C . ASP A 1 92 ? 13.531 18.422 27.719 1 68.88 92 ASP A C 1
ATOM 706 O O . ASP A 1 92 ? 14.414 17.844 28.344 1 68.88 92 ASP A O 1
ATOM 710 N N . GLU A 1 93 ? 13.172 19.641 28.016 1 66.94 93 GLU A N 1
ATOM 711 C CA . GLU A 1 93 ? 13.617 20.297 29.234 1 66.94 93 GLU A CA 1
ATOM 712 C C . GLU A 1 93 ? 13.188 19.5 30.469 1 66.94 93 GLU A C 1
ATOM 714 O O . GLU A 1 93 ? 13.914 19.453 31.469 1 66.94 93 GLU A O 1
ATOM 719 N N . ALA A 1 94 ? 12.016 18.938 30.375 1 67.38 94 ALA A N 1
ATOM 720 C CA . ALA A 1 94 ? 11.445 18.25 31.531 1 67.38 94 ALA A CA 1
ATOM 721 C C . ALA A 1 94 ? 12.047 16.859 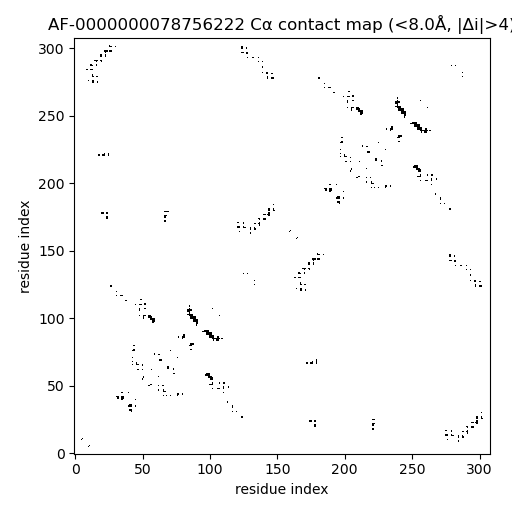31.688 1 67.38 94 ALA A C 1
ATOM 723 O O . ALA A 1 94 ? 12.195 16.359 32.812 1 67.38 94 ALA A O 1
ATOM 724 N N . ASP A 1 95 ? 12.188 16.25 30.625 1 67.06 95 ASP A N 1
ATOM 725 C CA . ASP A 1 95 ? 12.812 14.93 30.609 1 67.06 95 ASP A CA 1
ATOM 726 C C . ASP A 1 95 ? 14.016 14.898 29.672 1 67.06 95 ASP A C 1
ATOM 728 O O . ASP A 1 95 ? 13.875 14.578 28.484 1 67.06 95 ASP A O 1
ATOM 732 N N . ARG A 1 96 ? 15.18 15.203 30.203 1 66.31 96 ARG A N 1
ATOM 733 C CA . ARG A 1 96 ? 16.406 15.375 29.422 1 66.31 96 ARG A CA 1
ATOM 734 C C . ARG A 1 96 ? 16.781 14.094 28.688 1 66.31 96 ARG A C 1
ATOM 736 O O . ARG A 1 96 ? 17.641 14.102 27.812 1 66.31 96 ARG A O 1
ATOM 743 N N . ARG A 1 97 ? 15.969 13.086 29.094 1 72.56 97 ARG A N 1
ATOM 744 C CA . ARG A 1 97 ? 16.312 11.805 28.5 1 72.56 97 ARG A CA 1
ATOM 745 C C . ARG A 1 97 ? 15.539 11.57 27.203 1 72.56 97 ARG A C 1
ATOM 747 O O . ARG A 1 97 ? 15.914 10.719 26.391 1 72.56 97 ARG A O 1
ATOM 754 N N . THR A 1 98 ? 14.57 12.477 27.016 1 80.94 98 THR A N 1
ATOM 755 C CA . THR A 1 98 ? 13.766 12.211 25.828 1 80.94 98 THR A CA 1
ATOM 756 C C . THR A 1 98 ? 14.055 13.234 24.734 1 80.94 98 THR A C 1
ATOM 758 O O . THR A 1 98 ? 14.031 14.438 24.969 1 80.94 98 THR A O 1
ATOM 761 N N . ILE A 1 99 ? 14.445 12.766 23.625 1 89.94 99 ILE A N 1
ATOM 762 C CA . ILE A 1 99 ? 14.68 13.602 22.453 1 89.94 99 ILE A CA 1
ATOM 763 C C . ILE A 1 99 ? 13.383 13.758 21.672 1 89.94 99 ILE A C 1
ATOM 765 O O . ILE A 1 99 ? 12.703 12.773 21.375 1 89.94 99 ILE A O 1
ATOM 769 N N . ARG A 1 100 ? 13.039 15.016 21.484 1 94.62 100 ARG A N 1
ATOM 770 C CA . ARG A 1 100 ? 11.836 15.297 20.703 1 94.62 100 ARG A CA 1
ATOM 771 C C . ARG A 1 100 ? 12.195 15.891 19.344 1 94.62 100 ARG A C 1
ATOM 773 O O . ARG A 1 100 ? 13.219 16.562 19.203 1 94.62 100 ARG A O 1
ATOM 780 N N . VAL A 1 101 ? 11.352 15.625 18.406 1 96.81 101 VAL A N 1
ATOM 781 C CA . VAL A 1 101 ? 11.461 16.188 17.062 1 96.81 101 VAL A CA 1
ATOM 782 C C . VAL A 1 101 ? 10.414 17.281 16.875 1 96.81 101 VAL A C 1
ATOM 784 O O . VAL A 1 101 ? 9.25 17.109 17.234 1 96.81 101 VAL A O 1
ATOM 787 N N . GLU A 1 102 ? 10.828 18.406 16.391 1 97.62 102 GLU A N 1
ATOM 788 C CA . GLU A 1 102 ? 9.891 19.5 16.172 1 97.62 102 GLU A CA 1
ATOM 789 C C . GLU A 1 102 ? 10.148 20.188 14.82 1 97.62 102 GLU A C 1
ATOM 791 O O . GLU A 1 102 ? 11.242 20.062 14.258 1 97.62 102 GLU A O 1
ATOM 796 N N . LEU A 1 103 ? 9.18 20.922 14.352 1 97.94 103 LEU A N 1
ATOM 797 C CA . LEU A 1 103 ? 9.312 21.656 13.102 1 97.94 103 LEU A CA 1
ATOM 798 C C . LEU A 1 103 ? 10.219 22.875 13.273 1 97.94 103 LEU A C 1
ATOM 800 O O . LEU A 1 103 ? 10.141 23.562 14.289 1 97.94 103 LEU A O 1
ATOM 804 N N . THR A 1 104 ? 11.062 23.109 12.281 1 98.25 104 THR A N 1
ATOM 805 C CA . THR A 1 104 ? 11.68 24.422 12.141 1 98.25 104 THR A CA 1
ATOM 806 C C . THR A 1 104 ? 10.727 25.391 11.453 1 98.25 104 THR A C 1
ATOM 808 O O . THR A 1 104 ? 9.656 25 10.984 1 98.25 104 THR A O 1
ATOM 811 N N . ALA A 1 105 ? 11.086 26.672 11.414 1 98.06 105 ALA A N 1
ATOM 812 C CA . ALA A 1 105 ? 10.297 27.656 10.68 1 98.06 105 ALA A CA 1
ATOM 813 C C . ALA A 1 105 ? 10.188 27.281 9.211 1 98.06 105 ALA A C 1
ATOM 815 O O . ALA A 1 105 ? 9.125 27.438 8.602 1 98.06 105 ALA A O 1
ATOM 816 N N . THR A 1 106 ? 11.258 26.766 8.703 1 97.75 106 THR A N 1
ATOM 817 C CA . THR A 1 106 ? 11.289 26.328 7.305 1 97.75 106 THR A CA 1
ATOM 818 C C . THR A 1 106 ? 10.359 25.141 7.082 1 97.75 106 THR A C 1
ATOM 820 O O . THR A 1 106 ? 9.594 25.125 6.113 1 97.75 106 THR A O 1
ATOM 823 N N . GLY A 1 107 ? 10.406 24.188 7.961 1 97.88 107 GLY A N 1
ATOM 824 C CA . GLY A 1 107 ? 9.539 23.016 7.879 1 97.88 107 GLY A CA 1
ATOM 825 C C . GLY A 1 107 ? 8.062 23.359 8.008 1 97.88 107 GLY A C 1
ATOM 826 O O . GLY A 1 107 ? 7.227 22.797 7.293 1 97.88 107 GLY A O 1
ATOM 827 N N . GLU A 1 108 ? 7.805 24.234 8.906 1 97.69 108 GLU A N 1
ATOM 828 C CA . GLU A 1 108 ? 6.426 24.656 9.109 1 97.69 108 GLU A CA 1
ATOM 829 C C . GLU A 1 108 ? 5.879 25.375 7.871 1 97.69 108 GLU A C 1
ATOM 831 O O . GLU A 1 108 ? 4.742 25.125 7.465 1 97.69 108 GLU A O 1
ATOM 836 N N . SER A 1 109 ? 6.695 26.281 7.324 1 97.31 109 SER A N 1
ATOM 837 C CA . SER A 1 109 ? 6.301 26.984 6.109 1 97.31 109 SER A CA 1
ATOM 838 C C . SER A 1 109 ? 6.027 26.016 4.969 1 97.31 109 SER A C 1
ATOM 840 O O . SER A 1 109 ? 5.027 26.141 4.262 1 97.31 109 SER A O 1
ATOM 842 N N . LEU A 1 110 ? 6.836 25.016 4.832 1 96.62 110 LEU A N 1
ATOM 843 C CA . LEU A 1 110 ? 6.699 24.031 3.76 1 96.62 110 LEU A CA 1
ATOM 844 C C . LEU A 1 110 ? 5.414 23.234 3.922 1 96.62 110 LEU A C 1
ATOM 846 O O . LEU A 1 110 ? 4.609 23.156 2.992 1 96.62 110 LEU A O 1
ATOM 850 N N . ILE A 1 111 ? 5.246 22.672 5.059 1 96.88 111 ILE A N 1
ATOM 851 C CA . ILE A 1 111 ? 4.125 21.766 5.258 1 96.88 111 ILE A CA 1
ATOM 852 C C . ILE A 1 111 ? 2.811 22.547 5.219 1 96.88 111 ILE A C 1
ATOM 854 O O . ILE A 1 111 ? 1.795 22.031 4.738 1 96.88 111 ILE A O 1
ATOM 858 N N . SER A 1 112 ? 2.848 23.734 5.707 1 96.06 112 SER A N 1
ATOM 859 C CA . SER A 1 112 ? 1.65 24.562 5.664 1 96.06 112 SER A CA 1
ATOM 860 C C . SER A 1 112 ? 1.227 24.859 4.227 1 96.06 112 SER A C 1
ATOM 862 O O . SER A 1 112 ? 0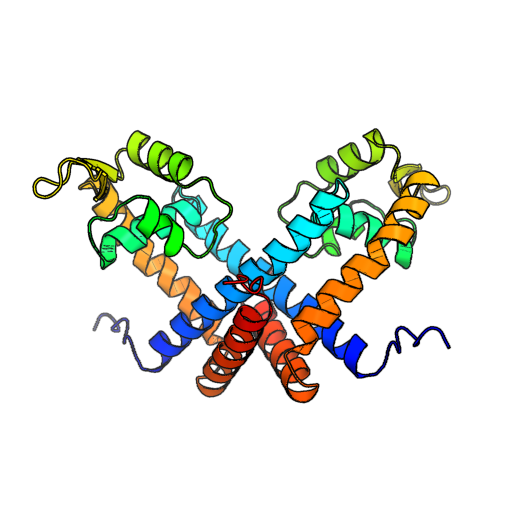.036 25 3.943 1 96.06 112 SER A O 1
ATOM 864 N N . ALA A 1 113 ? 2.172 24.906 3.346 1 94.56 113 ALA A N 1
ATOM 865 C CA . ALA A 1 113 ? 1.901 25.172 1.934 1 94.56 113 ALA A CA 1
ATOM 866 C C . ALA A 1 113 ? 1.435 23.891 1.227 1 94.56 113 ALA A C 1
ATOM 868 O O . ALA A 1 113 ? 0.57 23.953 0.348 1 94.56 113 ALA A O 1
ATOM 869 N N . ILE A 1 114 ? 1.932 22.781 1.635 1 94.31 114 ILE A N 1
ATOM 870 C CA . ILE A 1 114 ? 1.737 21.531 0.895 1 94.31 114 ILE A CA 1
ATOM 871 C C . ILE A 1 114 ? 0.519 20.797 1.44 1 94.31 114 ILE A C 1
ATOM 873 O O . ILE A 1 114 ? -0.176 20.094 0.698 1 94.31 114 ILE A O 1
ATOM 877 N N . PHE A 1 115 ? 0.248 20.969 2.674 1 92.44 115 PHE A N 1
ATOM 878 C CA . PHE A 1 115 ? -0.746 20.172 3.369 1 92.44 115 PHE A CA 1
ATOM 879 C C . PHE A 1 115 ? -2.127 20.359 2.75 1 92.44 115 PHE A C 1
ATOM 881 O O . PHE A 1 115 ? -2.826 19.375 2.471 1 92.44 115 PHE A O 1
ATOM 888 N N . PRO A 1 116 ? -2.508 21.594 2.447 1 92.12 116 PRO A N 1
ATOM 889 C CA . PRO A 1 116 ? -3.824 21.766 1.826 1 92.12 116 PRO A CA 1
ATOM 890 C C . PRO A 1 116 ? -3.934 21.062 0.473 1 92.12 116 PRO A C 1
ATOM 892 O O . PRO A 1 116 ? -4.992 20.531 0.134 1 92.12 116 PRO A O 1
ATOM 895 N N . LEU A 1 117 ? -2.898 21.062 -0.275 1 91.62 117 LEU A N 1
ATOM 896 C CA . LEU A 1 117 ? -2.887 20.391 -1.563 1 91.62 117 LEU A CA 1
ATOM 897 C C . LEU A 1 117 ? -3.014 18.875 -1.38 1 91.62 117 LEU A C 1
ATOM 899 O O . LEU A 1 117 ? -3.73 18.219 -2.133 1 91.62 117 LEU A O 1
ATOM 903 N N . HIS A 1 118 ? -2.316 18.391 -0.432 1 92.62 118 HIS A N 1
ATOM 904 C CA . HIS A 1 118 ? -2.381 16.984 -0.083 1 92.62 118 HIS A CA 1
ATOM 905 C C . HIS A 1 118 ? -3.799 16.578 0.307 1 92.62 118 HIS A C 1
ATOM 907 O O . HIS A 1 118 ? -4.328 15.586 -0.205 1 92.62 118 HIS A O 1
ATOM 913 N N . MET A 1 119 ? -4.406 17.312 1.109 1 93.31 119 MET A N 1
ATOM 914 C CA . MET A 1 119 ? -5.766 17.031 1.564 1 93.31 119 MET A CA 1
ATOM 915 C C . MET A 1 119 ? -6.754 17.125 0.409 1 93.31 119 MET A C 1
ATOM 917 O O . MET A 1 119 ? -7.672 16.312 0.304 1 93.31 119 MET A O 1
ATOM 921 N N . ASN A 1 120 ? -6.543 18.109 -0.411 1 93.06 120 ASN A N 1
ATOM 922 C CA . ASN A 1 120 ? -7.426 18.266 -1.562 1 93.06 120 ASN A CA 1
ATOM 923 C C . ASN A 1 120 ? -7.391 17.047 -2.469 1 93.06 120 ASN A C 1
ATOM 925 O O . ASN A 1 120 ? -8.414 16.641 -3.027 1 93.06 120 ASN A O 1
ATOM 929 N N . ASN A 1 121 ? -6.211 16.469 -2.686 1 92.56 121 ASN A N 1
ATOM 930 C CA . ASN A 1 121 ? -6.098 15.25 -3.471 1 92.56 121 ASN A CA 1
ATOM 931 C C . ASN A 1 121 ? -6.867 14.094 -2.828 1 92.56 121 ASN A C 1
ATOM 933 O O . ASN A 1 121 ? -7.531 13.328 -3.523 1 92.56 121 ASN A O 1
ATOM 937 N N . ILE A 1 122 ? -6.793 14.008 -1.509 1 94.06 122 ILE A N 1
ATOM 938 C CA . ILE A 1 122 ? -7.512 12.969 -0.777 1 94.06 122 ILE A CA 1
ATOM 939 C C . ILE A 1 122 ? -9.016 13.172 -0.937 1 94.06 122 ILE A C 1
ATOM 941 O O . ILE A 1 122 ? -9.742 12.234 -1.265 1 94.06 122 ILE A O 1
ATOM 945 N N . TYR A 1 123 ? -9.461 14.398 -0.768 1 94.06 123 TYR A N 1
ATOM 946 C CA . TYR A 1 123 ? -10.883 14.711 -0.897 1 94.06 123 TYR A CA 1
ATOM 947 C C . TYR A 1 123 ? -11.391 14.375 -2.295 1 94.06 123 TYR A C 1
ATOM 949 O O . TYR A 1 123 ? -12.461 13.781 -2.447 1 94.06 123 TYR A O 1
ATOM 957 N N . ARG A 1 124 ? -10.578 14.742 -3.23 1 92.44 124 ARG A N 1
ATOM 958 C CA . ARG A 1 124 ? -10.969 14.492 -4.613 1 92.44 124 ARG A CA 1
ATOM 959 C C . ARG A 1 124 ? -11.102 13 -4.887 1 92.44 124 ARG A C 1
ATOM 961 O O . ARG A 1 124 ? -12.094 12.547 -5.457 1 92.44 124 ARG A O 1
ATOM 968 N N . MET A 1 125 ? -10.18 12.234 -4.535 1 94.06 125 MET A N 1
ATOM 969 C CA . MET A 1 125 ? -10.188 10.805 -4.797 1 94.06 125 MET A CA 1
ATOM 970 C C . MET A 1 125 ? -11.297 10.109 -4.008 1 94.06 125 MET A C 1
ATOM 972 O O . MET A 1 125 ? -12.094 9.359 -4.574 1 94.06 125 MET A O 1
ATOM 976 N N . MET A 1 126 ? -11.383 10.453 -2.693 1 96.31 126 MET A N 1
ATOM 977 C CA . MET A 1 126 ? -12.367 9.797 -1.83 1 96.31 126 MET A CA 1
ATOM 978 C C . MET A 1 126 ? -13.773 10.281 -2.145 1 96.31 126 MET A C 1
ATOM 980 O O . MET A 1 126 ? -14.758 9.633 -1.776 1 96.31 126 MET A O 1
ATOM 984 N N . GLY A 1 127 ? -13.852 11.406 -2.777 1 95.12 127 GLY A N 1
ATOM 985 C CA . GLY A 1 127 ? -15.133 11.977 -3.158 1 95.12 127 GLY A CA 1
ATOM 986 C C . GLY A 1 127 ? -15.875 11.148 -4.18 1 95.12 127 GLY A C 1
ATOM 987 O O . GLY A 1 127 ? -17.047 11.398 -4.457 1 95.12 127 GLY A O 1
ATOM 988 N N . ALA A 1 128 ? -15.25 10.156 -4.73 1 95.62 128 ALA A N 1
ATOM 989 C CA . ALA A 1 128 ? -15.898 9.219 -5.652 1 95.62 128 ALA A CA 1
ATOM 990 C C . ALA A 1 128 ? -16.938 8.367 -4.926 1 95.62 128 ALA A C 1
ATOM 992 O O . ALA A 1 128 ? -17.781 7.73 -5.559 1 95.62 128 ALA A O 1
ATOM 993 N N . LEU A 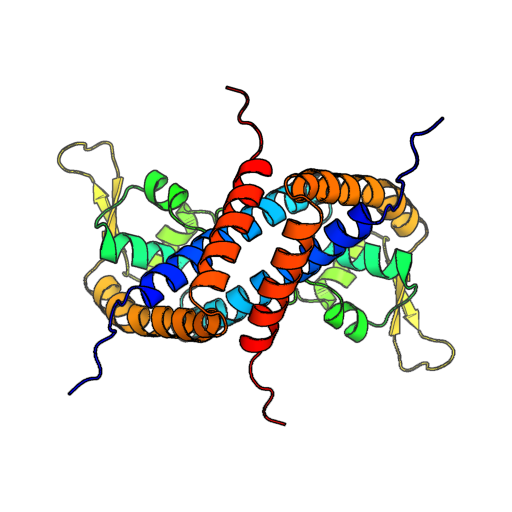1 129 ? -16.891 8.32 -3.635 1 97.06 129 LEU A N 1
ATOM 994 C CA . LEU A 1 129 ? -17.828 7.582 -2.805 1 97.06 129 LEU A CA 1
ATOM 995 C C . LEU A 1 129 ? -18.734 8.531 -2.025 1 97.06 129 LEU A C 1
ATOM 997 O O . LEU A 1 129 ? -18.281 9.586 -1.576 1 97.06 129 LEU A O 1
ATOM 1001 N N . ASN A 1 130 ? -19.984 8.156 -1.862 1 96.25 130 ASN A N 1
ATOM 1002 C CA . ASN A 1 130 ? -20.859 8.93 -0.991 1 96.25 130 ASN A CA 1
ATOM 1003 C C . ASN A 1 130 ? -20.609 8.609 0.48 1 96.25 130 ASN A C 1
ATOM 1005 O O . ASN A 1 130 ? -19.812 7.734 0.804 1 96.25 130 ASN A O 1
ATOM 1009 N N . LYS A 1 131 ? -21.25 9.289 1.351 1 96.31 131 LYS A N 1
ATOM 1010 C CA . LYS A 1 131 ? -20.984 9.195 2.781 1 96.31 131 LYS A CA 1
ATOM 1011 C C . LYS A 1 131 ? -21.219 7.777 3.291 1 96.31 131 LYS A C 1
ATOM 1013 O O . LYS A 1 131 ? -20.406 7.242 4.055 1 96.31 131 LYS A O 1
ATOM 1018 N N . GLU A 1 132 ? -22.266 7.148 2.867 1 97.25 132 GLU A N 1
ATOM 1019 C CA . GLU A 1 132 ? -22.562 5.785 3.295 1 97.25 132 GLU A CA 1
ATOM 1020 C C . GLU A 1 132 ? -21.5 4.805 2.801 1 97.25 132 GLU A C 1
ATOM 1022 O O . GLU A 1 132 ? -21.078 3.914 3.541 1 97.25 132 GLU A O 1
ATOM 1027 N N . GLU A 1 133 ? -21.078 4.969 1.583 1 98 133 GLU A N 1
ATOM 1028 C CA . GLU A 1 133 ? -20.031 4.129 1.01 1 98 133 GLU A CA 1
ATOM 1029 C C . GLU A 1 133 ? -18.703 4.312 1.75 1 98 133 GLU A C 1
ATOM 1031 O O . GLU A 1 133 ? -17.984 3.342 2.002 1 98 133 GLU A O 1
ATOM 1036 N N . LEU A 1 134 ? -18.438 5.559 2.068 1 98.12 134 LEU A N 1
ATOM 1037 C CA . LEU A 1 134 ? -17.219 5.855 2.816 1 98.12 134 LEU A CA 1
ATOM 1038 C C . LEU A 1 134 ? -17.234 5.164 4.176 1 98.12 134 LEU A C 1
ATOM 1040 O O . LEU A 1 134 ? -16.234 4.562 4.582 1 98.12 134 LEU A O 1
ATOM 1044 N N . GLU A 1 135 ? -18.312 5.262 4.836 1 98.06 135 GLU A N 1
ATOM 1045 C CA . GLU A 1 135 ? -18.422 4.645 6.152 1 98.06 135 GLU A CA 1
ATOM 1046 C C . GLU A 1 135 ? -18.328 3.125 6.062 1 98.06 135 GLU A C 1
ATOM 1048 O O . GLU A 1 135 ? -17.703 2.484 6.918 1 98.06 135 GLU A O 1
ATOM 1053 N N . THR A 1 136 ? -18.938 2.559 5.055 1 98.56 136 THR A N 1
ATOM 1054 C CA . THR A 1 136 ? -18.844 1.119 4.836 1 98.56 136 THR A CA 1
ATOM 1055 C C . THR A 1 136 ? -17.406 0.702 4.551 1 98.56 136 THR A C 1
ATOM 1057 O O . THR A 1 136 ? -16.922 -0.282 5.109 1 98.56 136 THR A O 1
ATOM 1060 N N . LEU A 1 137 ? -16.75 1.461 3.701 1 98.56 137 LEU A N 1
ATOM 1061 C CA . LEU A 1 137 ? -15.344 1.182 3.398 1 98.56 137 LEU A CA 1
ATOM 1062 C C . LEU A 1 137 ? -14.492 1.243 4.664 1 98.56 137 LEU A C 1
ATOM 1064 O O . LEU A 1 137 ? -13.68 0.349 4.914 1 98.56 137 LEU A O 1
ATOM 1068 N N . ALA A 1 138 ? -14.68 2.283 5.43 1 98.31 138 ALA A N 1
ATOM 1069 C CA . ALA A 1 138 ? -13.93 2.455 6.672 1 98.31 138 ALA A CA 1
ATOM 1070 C C . ALA A 1 138 ? -14.148 1.274 7.613 1 98.31 138 ALA A C 1
ATOM 1072 O O . ALA A 1 138 ? -13.195 0.747 8.188 1 98.31 138 ALA A O 1
ATOM 1073 N N . ASN A 1 139 ? -15.375 0.854 7.723 1 98.31 139 ASN A N 1
ATOM 1074 C CA . ASN A 1 139 ? -15.711 -0.241 8.625 1 98.31 139 ASN A CA 1
ATOM 1075 C C . ASN A 1 139 ? -15.102 -1.56 8.156 1 98.31 139 ASN A C 1
ATOM 1077 O O . ASN A 1 139 ? -14.555 -2.318 8.969 1 98.31 139 ASN A O 1
ATOM 1081 N N . LEU A 1 140 ? -15.195 -1.85 6.898 1 98.5 140 LEU A N 1
ATOM 1082 C CA . LEU A 1 140 ? -14.68 -3.104 6.359 1 98.5 140 LEU A CA 1
ATOM 1083 C C . LEU A 1 140 ? -13.156 -3.154 6.457 1 98.5 140 LEU A C 1
ATOM 1085 O O . LEU A 1 140 ? -12.586 -4.191 6.809 1 98.5 140 LEU A O 1
ATOM 1089 N N . THR A 1 141 ? -12.492 -2.041 6.113 1 98 141 THR A N 1
ATOM 1090 C CA . THR A 1 141 ? -11.031 -2.033 6.152 1 98 141 THR A CA 1
ATOM 1091 C C . THR A 1 141 ? -10.531 -2.049 7.594 1 98 141 THR A C 1
ATOM 1093 O O . THR A 1 141 ? -9.477 -2.629 7.887 1 98 141 THR A O 1
ATOM 1096 N N . ARG A 1 142 ? -11.242 -1.419 8.461 1 96.56 142 ARG A N 1
ATOM 1097 C CA . ARG A 1 142 ? -10.906 -1.524 9.883 1 96.56 142 ARG A CA 1
ATOM 1098 C C . ARG A 1 142 ? -11.008 -2.969 10.359 1 96.56 142 ARG A C 1
ATOM 1100 O O . ARG A 1 142 ? -10.102 -3.471 11.031 1 96.56 142 ARG A O 1
ATOM 1107 N N . LYS A 1 143 ? -12.102 -3.619 10.055 1 96.56 143 LYS A N 1
ATOM 1108 C CA . LYS A 1 143 ? -12.32 -5.016 10.43 1 96.56 143 LYS A CA 1
ATOM 1109 C C . LYS A 1 143 ? -11.211 -5.91 9.891 1 96.56 143 LYS A C 1
ATOM 1111 O O . LYS A 1 143 ? -10.672 -6.742 10.625 1 96.56 143 LYS A O 1
ATOM 1116 N N . LEU A 1 144 ? -10.844 -5.684 8.703 1 95.88 144 LEU A N 1
ATOM 1117 C CA . LEU A 1 144 ? -9.797 -6.48 8.055 1 95.88 144 LEU A CA 1
ATOM 1118 C C . LEU A 1 144 ? -8.438 -6.199 8.68 1 95.88 144 LEU A C 1
ATOM 1120 O O . LEU A 1 144 ? -7.668 -7.125 8.945 1 95.88 144 LEU A O 1
ATOM 1124 N N . GLY A 1 145 ? -8.133 -4.941 8.836 1 92 145 GLY A N 1
ATOM 1125 C CA . GLY A 1 145 ? -6.867 -4.559 9.453 1 92 145 GLY A CA 1
ATOM 1126 C C . GLY A 1 145 ? -6.684 -5.148 10.844 1 92 145 GLY A C 1
ATOM 1127 O O . GLY A 1 145 ? -5.586 -5.59 11.195 1 92 145 GLY A O 1
ATOM 1128 N N . LEU A 1 146 ? -7.699 -5.176 11.617 1 88.75 146 LEU A N 1
ATOM 1129 C CA . LEU A 1 146 ? -7.652 -5.719 12.969 1 88.75 146 LEU A CA 1
ATOM 1130 C C . LEU A 1 146 ? -7.469 -7.23 12.945 1 88.75 146 LEU A C 1
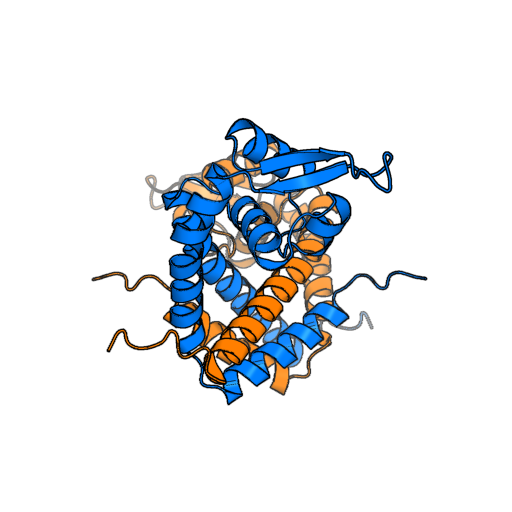ATOM 1132 O O . LEU A 1 146 ? -6.762 -7.789 13.789 1 88.75 146 LEU A O 1
ATOM 1136 N N . ALA A 1 147 ? -8.094 -7.84 12.008 1 87.19 147 ALA A N 1
ATOM 1137 C CA . ALA A 1 147 ? -7.996 -9.289 11.883 1 87.19 147 ALA A CA 1
ATOM 1138 C C . ALA A 1 147 ? -6.602 -9.711 11.43 1 87.19 147 ALA A C 1
ATOM 1140 O O . ALA A 1 147 ? -6.129 -10.797 11.773 1 87.19 147 ALA A O 1
ATOM 1141 N N . ALA A 1 148 ? -5.984 -8.891 10.602 1 82.06 148 ALA A N 1
ATOM 1142 C CA . ALA A 1 148 ? -4.691 -9.234 10.016 1 82.06 148 ALA A CA 1
ATOM 1143 C C . ALA A 1 148 ? -3.559 -9.016 11.016 1 82.06 148 ALA A C 1
ATOM 1145 O O . ALA A 1 148 ? -2.48 -9.594 10.875 1 82.06 148 ALA A O 1
ATOM 1146 N N . ARG A 1 149 ? -3.688 -8.094 11.93 1 73.44 149 ARG A N 1
ATOM 1147 C CA . ARG A 1 149 ? -2.633 -7.789 12.891 1 73.44 149 ARG A CA 1
ATOM 1148 C C . ARG A 1 149 ? -2.193 -9.047 13.633 1 73.44 149 ARG A C 1
ATOM 1150 O O . ARG A 1 149 ? -3.027 -9.859 14.039 1 73.44 149 ARG A O 1
ATOM 1157 N N . PRO A 1 150 ? -0.811 -9.344 13.414 1 60.38 150 PRO A N 1
ATOM 1158 C CA . PRO A 1 150 ? -0.388 -10.516 14.188 1 60.38 150 PRO A CA 1
ATOM 1159 C C . PRO A 1 150 ? -0.819 -10.438 15.648 1 60.38 150 PRO A C 1
ATOM 1161 O O . PRO A 1 150 ? -0.885 -9.344 16.219 1 60.38 150 PRO A O 1
ATOM 1164 N N . ARG A 1 151 ? -1.782 -11.406 16.188 1 45.47 151 ARG A N 1
ATOM 1165 C CA . ARG A 1 151 ? -2.121 -11.492 17.594 1 45.47 151 ARG A CA 1
ATOM 1166 C C . ARG A 1 151 ? -0.885 -11.305 18.469 1 45.47 151 ARG A C 1
ATOM 1168 O O . ARG A 1 151 ? 0.109 -12.016 18.312 1 45.47 151 ARG A O 1
ATOM 1175 N N . MET A 1 152 ? -0.567 -10.078 18.766 1 34.41 152 MET A N 1
ATOM 1176 C CA . MET A 1 152 ? 0.436 -10.016 19.828 1 34.41 152 MET A CA 1
ATOM 1177 C C . MET A 1 152 ? 0.12 -11.023 20.922 1 34.41 152 MET A C 1
ATOM 1179 O O . MET A 1 152 ? -1.01 -11.078 21.422 1 34.41 152 MET A O 1
ATOM 1183 N N . SER A 1 153 ? 0.468 -12.234 20.75 1 31.77 153 SER A N 1
ATOM 1184 C CA . SER A 1 153 ? 0.46 -12.977 22 1 31.77 153 SER A CA 1
ATOM 1185 C C . SER A 1 153 ? 0.888 -12.086 23.172 1 31.77 153 SER A C 1
ATOM 1187 O O . SER A 1 153 ? 1.995 -11.547 23.172 1 31.77 153 SER A O 1
ATOM 1189 N N . VAL A 1 154 ? -0.017 -11.367 23.781 1 24.2 154 VAL A N 1
ATOM 1190 C CA . VAL A 1 154 ? 0.283 -11.078 25.172 1 24.2 154 VAL A CA 1
ATOM 1191 C C . VAL A 1 154 ? 0.694 -12.359 25.906 1 24.2 154 VAL A C 1
ATOM 1193 O O . VAL A 1 154 ? 0.123 -13.43 25.656 1 24.2 154 VAL A O 1
ATOM 1196 N N . MET B 1 1 ? -16.391 34.719 -1.899 1 27 1 MET B N 1
ATOM 1197 C CA . MET B 1 1 ? -16.391 34.031 -0.611 1 27 1 MET B CA 1
ATOM 1198 C C . MET B 1 1 ? -15.531 32.781 -0.667 1 27 1 MET B C 1
ATOM 1200 O O . MET B 1 1 ? -15.68 31.953 -1.574 1 27 1 MET B O 1
ATOM 1204 N N . ALA B 1 2 ? -14.297 32.719 -0.319 1 32.97 2 ALA B N 1
ATOM 1205 C CA . ALA B 1 2 ? -13.312 31.656 -0.564 1 32.97 2 ALA B CA 1
ATOM 1206 C C . ALA B 1 2 ? -13.906 30.266 -0.31 1 32.97 2 ALA B C 1
ATOM 1208 O O . ALA B 1 2 ? -14.469 30.016 0.756 1 32.97 2 ALA B O 1
ATOM 1209 N N . LYS B 1 3 ? -14.555 29.703 -1.061 1 35.78 3 LYS B N 1
ATOM 1210 C CA . LYS B 1 3 ? -15.453 28.578 -0.781 1 35.78 3 LYS B CA 1
ATOM 1211 C C . LYS B 1 3 ? -14.836 27.609 0.225 1 35.78 3 LYS B C 1
ATOM 1213 O O . LYS B 1 3 ? -13.727 27.125 0.021 1 35.78 3 LYS B O 1
ATOM 1218 N N . ARG B 1 4 ? -15.047 27.641 1.556 1 33.84 4 ARG B N 1
ATOM 1219 C CA . ARG B 1 4 ? -14.68 27.109 2.863 1 33.84 4 ARG B CA 1
ATOM 1220 C C . ARG B 1 4 ? -14.32 25.625 2.768 1 33.84 4 ARG B C 1
ATOM 1222 O O . ARG B 1 4 ? -15.023 24.859 2.119 1 33.84 4 ARG B O 1
ATOM 1229 N N . PHE B 1 5 ? -13 25.203 2.717 1 39.12 5 PHE B N 1
ATOM 1230 C CA . PHE B 1 5 ? -12.688 23.828 3.086 1 39.12 5 PHE B CA 1
ATOM 1231 C C . PHE B 1 5 ? -13.805 23.234 3.926 1 39.12 5 PHE B C 1
ATOM 1233 O O . PHE B 1 5 ? -13.969 23.578 5.094 1 39.12 5 PHE B O 1
ATOM 1240 N N . SER B 1 6 ? -15.016 23.531 3.791 1 39.75 6 SER B N 1
ATOM 1241 C CA . SER B 1 6 ? -16.172 23.094 4.559 1 39.75 6 SER B CA 1
ATOM 1242 C C . SER B 1 6 ? -15.93 21.719 5.188 1 39.75 6 SER B C 1
ATOM 1244 O O . SER B 1 6 ? -15.82 20.719 4.477 1 39.75 6 SER B O 1
ATOM 1246 N N . GLY B 1 7 ? -14.805 21.438 5.91 1 49.44 7 GLY B N 1
ATOM 1247 C CA . GLY B 1 7 ? -14.508 20.438 6.918 1 49.44 7 GLY B CA 1
ATOM 1248 C C . GLY B 1 7 ? -15.719 19.594 7.293 1 49.44 7 GLY B C 1
ATOM 1249 O O . GLY B 1 7 ? -15.969 19.344 8.477 1 49.44 7 GLY B O 1
ATOM 1250 N N . ASN B 1 8 ? -16.75 19.703 6.449 1 62.34 8 ASN B N 1
ATOM 1251 C CA . ASN B 1 8 ? -18.109 19.156 6.523 1 62.34 8 ASN B CA 1
ATOM 1252 C C . ASN B 1 8 ? -18.094 17.656 6.781 1 62.34 8 ASN B C 1
ATOM 1254 O O . ASN B 1 8 ? -17.047 17.016 6.676 1 62.34 8 ASN B O 1
ATOM 1258 N N . SER B 1 9 ? -19.062 17.172 7.391 1 72.5 9 SER B N 1
ATOM 1259 C CA . SER B 1 9 ? -19.359 15.789 7.754 1 72.5 9 SER B CA 1
ATOM 1260 C C . SER B 1 9 ? -18.828 14.82 6.703 1 72.5 9 SER B C 1
ATOM 1262 O O . SER B 1 9 ? -18.312 13.758 7.043 1 72.5 9 SER B O 1
ATOM 1264 N N . ASP B 1 10 ? -18.641 15.344 5.508 1 87.56 10 ASP B N 1
ATOM 1265 C CA . ASP B 1 10 ? -18.188 14.469 4.43 1 87.56 10 ASP B CA 1
ATOM 1266 C C . ASP B 1 10 ? -16.656 14.391 4.395 1 87.56 10 ASP B C 1
ATOM 1268 O O . ASP B 1 10 ? -16.094 13.32 4.152 1 87.56 10 ASP B O 1
ATOM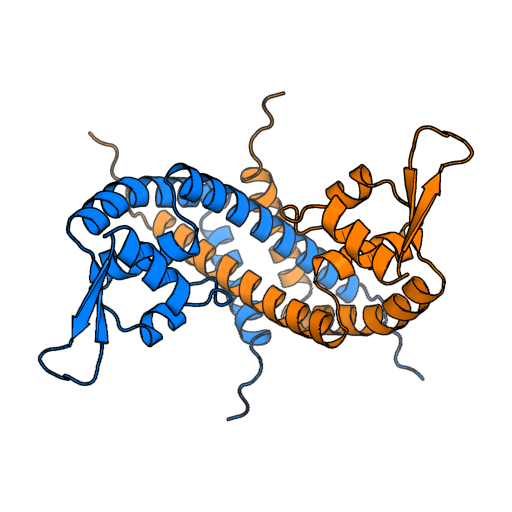 1272 N N . GLU B 1 11 ? -16.031 15.531 4.73 1 90.5 11 GLU B N 1
ATOM 1273 C CA . GLU B 1 11 ? -14.578 15.547 4.699 1 90.5 11 GLU B CA 1
ATOM 1274 C C . GLU B 1 11 ? -13.992 14.656 5.789 1 90.5 11 GLU B C 1
ATOM 1276 O O . GLU B 1 11 ? -12.992 13.969 5.566 1 90.5 11 GLU B O 1
ATOM 1281 N N . LEU B 1 12 ? -14.625 14.695 6.914 1 91.69 12 LEU B N 1
ATOM 1282 C CA . LEU B 1 12 ? -14.172 13.852 8.008 1 91.69 12 LEU B CA 1
ATOM 1283 C C . LEU B 1 12 ? -14.305 12.375 7.652 1 91.69 12 LEU B C 1
ATOM 1285 O O . LEU B 1 12 ? -13.406 11.578 7.938 1 91.69 12 LEU B O 1
ATOM 1289 N N . ALA B 1 13 ? -15.461 12.07 7.039 1 95.56 13 ALA B N 1
ATOM 1290 C CA . ALA B 1 13 ? -15.68 10.688 6.605 1 95.56 13 ALA B CA 1
ATOM 1291 C C . ALA B 1 13 ? -14.664 10.281 5.543 1 95.56 13 ALA B C 1
ATOM 1293 O O . ALA B 1 13 ? -14.211 9.133 5.512 1 95.56 13 ALA B O 1
ATOM 1294 N N . GLN B 1 14 ? -14.328 11.219 4.672 1 96.38 14 GLN B N 1
ATOM 1295 C CA . GLN B 1 14 ? -13.359 10.961 3.611 1 96.38 14 GLN B CA 1
ATOM 1296 C C . GLN B 1 14 ? -11.969 10.688 4.191 1 96.38 14 GLN B C 1
ATOM 1298 O O . GLN B 1 14 ? -11.312 9.719 3.801 1 96.38 14 GLN B O 1
ATOM 1303 N N . VAL B 1 15 ? -11.57 11.461 5.129 1 94.31 15 VAL B N 1
ATOM 1304 C CA . VAL B 1 15 ? -10.25 11.297 5.734 1 94.31 15 VAL B CA 1
ATOM 1305 C C . VAL B 1 15 ? -10.211 10.008 6.551 1 94.31 15 VAL B C 1
ATOM 1307 O O . VAL B 1 15 ? -9.242 9.25 6.488 1 94.31 15 VAL B O 1
ATOM 1310 N N . ASP B 1 16 ? -11.273 9.789 7.273 1 95.19 16 ASP B N 1
ATOM 1311 C CA . ASP B 1 16 ? -11.359 8.578 8.086 1 95.19 16 ASP B CA 1
ATOM 1312 C C . ASP B 1 16 ? -11.258 7.328 7.219 1 95.19 16 ASP B C 1
ATOM 1314 O O . ASP B 1 16 ? -10.484 6.418 7.516 1 95.19 16 ASP B O 1
ATOM 1318 N N . ALA B 1 17 ? -12.008 7.301 6.168 1 97.38 17 ALA B N 1
ATOM 1319 C CA . ALA B 1 17 ? -12 6.156 5.258 1 97.38 17 ALA B CA 1
ATOM 1320 C C . ALA B 1 17 ? -10.633 5.988 4.605 1 97.38 17 ALA B C 1
ATOM 1322 O O . ALA B 1 17 ? -10.141 4.863 4.449 1 97.38 17 ALA B O 1
ATOM 1323 N N . TYR B 1 18 ? -10.023 7.086 4.262 1 95.88 18 TYR B N 1
ATOM 1324 C CA . TYR B 1 18 ? -8.695 7.055 3.66 1 95.88 18 TYR B CA 1
ATOM 1325 C C . TYR B 1 18 ? -7.68 6.441 4.613 1 95.88 18 TYR B C 1
ATOM 1327 O O . TYR B 1 18 ? -6.93 5.535 4.234 1 95.88 18 TYR B O 1
ATOM 1335 N N . VAL B 1 19 ? -7.656 6.891 5.789 1 92.94 19 VAL B N 1
ATOM 1336 C CA . VAL B 1 19 ? -6.684 6.434 6.777 1 92.94 19 VAL B CA 1
ATOM 1337 C C . VAL B 1 19 ? -6.875 4.941 7.043 1 92.94 19 VAL B C 1
ATOM 1339 O O . VAL B 1 19 ? -5.91 4.176 7.051 1 92.94 19 VAL B O 1
ATOM 1342 N N . LYS B 1 20 ? -8.062 4.492 7.234 1 95.38 20 LYS B N 1
ATOM 1343 C CA . LYS B 1 20 ? -8.344 3.09 7.527 1 95.38 20 LYS B CA 1
ATOM 1344 C C . LYS B 1 20 ? -8.023 2.205 6.324 1 95.38 20 LYS B C 1
ATOM 1346 O O . LYS B 1 20 ? -7.516 1.092 6.484 1 95.38 20 LYS B O 1
ATOM 1351 N N . LEU B 1 21 ? -8.297 2.697 5.133 1 96.5 21 LEU B N 1
ATOM 1352 C CA . LEU B 1 21 ? -7.93 1.983 3.914 1 96.5 21 LEU B CA 1
ATOM 1353 C C . LEU B 1 21 ? -6.422 1.786 3.832 1 96.5 21 LEU B C 1
ATOM 1355 O O . LEU B 1 21 ? -5.949 0.673 3.592 1 96.5 21 LEU B O 1
ATOM 1359 N N . MET B 1 22 ? -5.68 2.846 4.043 1 93.62 22 MET B N 1
ATOM 1360 C CA . MET B 1 22 ? -4.223 2.787 3.928 1 93.62 22 MET B CA 1
ATOM 1361 C C . MET B 1 22 ? -3.629 1.899 5.016 1 93.62 22 MET B C 1
ATOM 1363 O O . MET B 1 22 ? -2.707 1.125 4.754 1 93.62 22 MET B O 1
ATOM 1367 N N . ARG B 1 23 ? -4.129 2.041 6.223 1 91.31 23 ARG B N 1
ATOM 1368 C CA . ARG B 1 23 ? -3.639 1.205 7.312 1 91.31 23 ARG B CA 1
ATOM 1369 C C . ARG B 1 23 ? -3.908 -0.271 7.035 1 91.31 23 ARG B C 1
ATOM 1371 O O . ARG B 1 23 ? -3.053 -1.122 7.293 1 91.31 23 ARG B O 1
ATOM 1378 N N . CYS B 1 24 ? -5.074 -0.53 6.594 1 94.5 24 CYS B N 1
ATOM 1379 C CA . CYS B 1 24 ? -5.43 -1.901 6.246 1 94.5 24 CYS B CA 1
ATOM 1380 C C . CYS B 1 24 ? -4.504 -2.445 5.164 1 94.5 24 CYS B C 1
ATOM 1382 O O . CYS B 1 24 ? -3.949 -3.537 5.305 1 94.5 24 CYS B O 1
ATOM 1384 N N . ALA B 1 25 ? -4.348 -1.658 4.102 1 93.5 25 ALA B N 1
ATOM 1385 C CA . ALA B 1 25 ? -3.492 -2.088 2.998 1 93.5 25 ALA B CA 1
ATOM 1386 C C . ALA B 1 25 ? -2.061 -2.324 3.471 1 93.5 25 ALA B C 1
ATOM 1388 O O . ALA B 1 25 ? -1.425 -3.305 3.076 1 93.5 25 ALA B O 1
ATOM 1389 N N . ASP B 1 26 ? -1.561 -1.47 4.254 1 89.94 26 ASP B N 1
ATOM 1390 C CA . ASP B 1 26 ? -0.21 -1.592 4.797 1 89.94 26 ASP B CA 1
ATOM 1391 C C . ASP B 1 26 ? -0.064 -2.865 5.625 1 89.94 26 ASP B C 1
ATOM 1393 O O . ASP B 1 26 ? 0.933 -3.58 5.504 1 89.94 26 ASP B O 1
ATOM 1397 N N . THR B 1 27 ? -1.015 -3.111 6.484 1 90.94 27 THR B N 1
ATOM 1398 C CA . THR B 1 27 ? -0.979 -4.293 7.34 1 90.94 27 THR B CA 1
ATOM 1399 C C . THR B 1 27 ? -1.014 -5.57 6.5 1 90.94 27 THR B C 1
ATOM 1401 O O . THR B 1 27 ? -0.213 -6.48 6.719 1 90.94 27 THR B O 1
ATOM 1404 N N . VAL B 1 28 ? -1.905 -5.621 5.57 1 92.19 28 VAL B N 1
ATOM 1405 C CA . VAL B 1 28 ? -2.062 -6.793 4.715 1 92.19 28 VAL B CA 1
ATOM 1406 C C . VAL B 1 28 ? -0.79 -7.012 3.898 1 92.19 28 VAL B C 1
ATOM 1408 O O . VAL B 1 28 ? -0.263 -8.125 3.844 1 92.19 28 VAL B O 1
ATOM 1411 N N . GLN B 1 29 ? -0.299 -5.992 3.316 1 89.81 29 GLN B N 1
ATOM 1412 C CA . GLN B 1 29 ? 0.925 -6.078 2.527 1 89.81 29 GLN B CA 1
ATOM 1413 C C . GLN B 1 29 ? 2.109 -6.496 3.393 1 89.81 29 GLN B C 1
ATOM 1415 O O . GLN B 1 29 ? 2.969 -7.262 2.951 1 89.81 29 GLN B O 1
ATOM 1420 N N . GLY B 1 30 ? 2.178 -5.918 4.578 1 88.88 30 GLY B N 1
ATOM 1421 C CA . GLY B 1 30 ? 3.266 -6.254 5.484 1 88.88 30 GLY B CA 1
ATOM 1422 C C . GLY B 1 30 ? 3.336 -7.738 5.805 1 88.88 30 GLY B C 1
ATOM 1423 O O . GLY B 1 30 ? 4.422 -8.32 5.824 1 88.88 30 GLY B O 1
ATOM 1424 N N . ILE B 1 31 ? 2.264 -8.289 6.051 1 89.75 31 ILE B N 1
ATOM 1425 C CA . ILE B 1 31 ? 2.197 -9.711 6.375 1 89.75 31 ILE B CA 1
ATOM 1426 C C . ILE B 1 31 ? 2.637 -10.531 5.168 1 89.75 31 ILE B C 1
ATOM 1428 O O . ILE B 1 31 ? 3.443 -11.461 5.301 1 89.75 31 ILE B O 1
ATOM 1432 N N . LEU B 1 32 ? 2.16 -10.18 4.031 1 91.31 32 LEU B N 1
ATOM 1433 C CA . LEU B 1 32 ? 2.492 -10.93 2.824 1 91.31 32 LEU B CA 1
ATOM 1434 C C . LEU B 1 32 ? 3.961 -10.742 2.455 1 91.31 32 LEU B C 1
ATOM 1436 O O . LEU B 1 32 ? 4.613 -11.68 1.994 1 91.31 32 LEU B O 1
ATOM 1440 N N . ALA B 1 33 ? 4.438 -9.602 2.648 1 90.31 33 ALA B N 1
ATOM 1441 C CA . ALA B 1 33 ? 5.848 -9.328 2.377 1 90.31 33 ALA B CA 1
ATOM 1442 C C . ALA B 1 33 ? 6.75 -10.164 3.273 1 90.31 33 ALA B C 1
ATOM 1444 O O . ALA B 1 33 ? 7.758 -10.711 2.814 1 90.31 33 ALA B O 1
ATOM 1445 N N . ARG B 1 34 ? 6.391 -10.219 4.508 1 89.56 34 ARG B N 1
ATOM 1446 C CA . ARG B 1 34 ? 7.176 -11.016 5.445 1 89.56 34 ARG B CA 1
ATOM 1447 C C . ARG B 1 34 ? 7.195 -12.484 5.031 1 89.56 34 ARG B C 1
ATOM 1449 O O . ARG B 1 34 ? 8.234 -13.141 5.102 1 89.56 34 ARG B O 1
ATOM 1456 N N . ASN B 1 35 ? 6.082 -12.938 4.609 1 89.06 35 ASN B N 1
ATOM 1457 C CA . ASN B 1 35 ? 5.988 -14.32 4.168 1 89.06 35 ASN B CA 1
ATOM 1458 C C . ASN B 1 35 ? 6.816 -14.562 2.91 1 89.06 35 ASN B C 1
ATOM 1460 O O . ASN B 1 35 ? 7.469 -15.602 2.781 1 89.06 35 ASN B O 1
ATOM 1464 N N . ALA B 1 36 ? 6.754 -13.664 1.984 1 92.62 36 ALA B N 1
ATOM 1465 C CA . ALA B 1 36 ? 7.574 -13.758 0.78 1 92.62 36 ALA B CA 1
ATOM 1466 C C . ALA B 1 36 ? 9.062 -13.727 1.127 1 92.62 36 ALA B C 1
ATOM 1468 O O . ALA B 1 36 ? 9.844 -14.531 0.619 1 92.62 36 ALA B O 1
ATOM 1469 N N . GLU B 1 37 ? 9.406 -12.891 2.012 1 93 37 GLU B N 1
ATOM 1470 C CA . GLU B 1 37 ? 10.797 -12.727 2.426 1 93 37 GLU B CA 1
ATOM 1471 C C . GLU B 1 37 ? 11.32 -13.992 3.104 1 93 37 GLU B C 1
ATOM 1473 O O . GLU B 1 37 ? 12.492 -14.344 2.945 1 93 37 GLU B O 1
ATOM 1478 N N . ALA B 1 38 ? 10.469 -14.57 3.857 1 91.75 38 ALA B N 1
ATOM 1479 C CA . ALA B 1 38 ? 10.836 -15.82 4.516 1 91.75 38 ALA B CA 1
ATOM 1480 C C . ALA B 1 38 ? 11.234 -16.891 3.494 1 91.75 38 ALA B C 1
ATOM 1482 O O . ALA B 1 38 ? 11.945 -17.828 3.822 1 91.75 38 ALA B O 1
ATOM 1483 N N . ASN B 1 39 ? 10.836 -16.656 2.291 1 90.69 39 ASN B N 1
ATOM 1484 C CA . ASN B 1 39 ? 11.164 -17.594 1.223 1 90.69 39 ASN B CA 1
ATOM 1485 C C . ASN B 1 39 ? 12.148 -16.969 0.226 1 90.69 39 ASN B C 1
ATOM 1487 O O . ASN B 1 39 ? 12.273 -17.453 -0.902 1 90.69 39 ASN B O 1
ATOM 1491 N N . GLY B 1 40 ? 12.688 -15.828 0.617 1 92.81 40 GLY B N 1
ATOM 1492 C CA . GLY B 1 40 ? 13.758 -15.219 -0.156 1 92.81 40 GLY B CA 1
ATOM 1493 C C . GLY B 1 40 ? 13.258 -14.406 -1.335 1 92.81 40 GLY B C 1
ATOM 1494 O O . GLY B 1 40 ? 13.984 -14.211 -2.311 1 92.81 40 GLY B O 1
ATOM 1495 N N . LEU B 1 41 ? 12 -14.031 -1.344 1 94.94 41 LEU B N 1
ATOM 1496 C CA . LEU B 1 41 ? 11.422 -13.266 -2.441 1 94.94 41 LEU B CA 1
ATOM 1497 C C . LEU B 1 41 ? 10.859 -11.938 -1.94 1 94.94 41 LEU B C 1
ATOM 1499 O O . LEU B 1 41 ? 10.477 -11.82 -0.773 1 94.94 41 LEU B O 1
ATOM 1503 N N . THR B 1 42 ? 10.828 -11.008 -2.807 1 92.25 42 THR B N 1
ATOM 1504 C CA . THR B 1 42 ? 9.969 -9.844 -2.586 1 92.25 42 THR B CA 1
ATOM 1505 C C . THR B 1 42 ? 8.555 -10.125 -3.084 1 92.25 42 THR B C 1
ATOM 1507 O O . THR B 1 42 ? 8.328 -11.086 -3.816 1 92.25 42 THR B O 1
ATOM 1510 N N . LEU B 1 43 ? 7.68 -9.266 -2.74 1 90.31 43 LEU B N 1
ATOM 1511 C CA . LEU B 1 43 ? 6.305 -9.422 -3.201 1 90.31 43 LEU B CA 1
ATOM 1512 C C . LEU B 1 43 ? 6.227 -9.305 -4.719 1 90.31 43 LEU B C 1
ATOM 1514 O O . LEU B 1 43 ? 5.449 -10.016 -5.363 1 90.31 43 LEU B O 1
ATOM 1518 N N . SER B 1 44 ? 6.992 -8.375 -5.207 1 91.94 44 SER B N 1
ATOM 1519 C CA . SER B 1 44 ? 6.988 -8.195 -6.656 1 91.94 44 SER B CA 1
ATOM 1520 C C . SER B 1 44 ? 7.555 -9.422 -7.363 1 91.94 44 SER B C 1
ATOM 1522 O O . SER B 1 44 ? 7.047 -9.828 -8.414 1 91.94 44 SER B O 1
ATOM 1524 N N . GLN B 1 45 ? 8.602 -9.953 -6.832 1 94.06 45 GLN B N 1
ATOM 1525 C CA . GLN B 1 45 ? 9.172 -11.18 -7.391 1 94.06 45 GLN B CA 1
ATOM 1526 C C . GLN B 1 45 ? 8.188 -12.336 -7.312 1 94.06 45 GLN B C 1
ATOM 1528 O O . GLN B 1 45 ? 8.031 -13.094 -8.273 1 94.06 45 GLN B O 1
ATOM 1533 N N . LEU B 1 46 ? 7.574 -12.438 -6.195 1 94.06 46 LEU B N 1
ATOM 1534 C CA . LEU B 1 46 ? 6.535 -13.453 -6.031 1 94.06 46 LEU B CA 1
ATOM 1535 C C . LEU B 1 46 ? 5.422 -13.258 -7.055 1 94.06 46 LEU B C 1
ATOM 1537 O O . LEU B 1 46 ? 4.957 -14.227 -7.664 1 94.06 46 LEU B O 1
ATOM 1541 N N . GLY B 1 47 ? 5.016 -12.07 -7.219 1 93.38 47 GLY B N 1
ATOM 1542 C CA . GLY B 1 47 ? 3.994 -11.758 -8.203 1 93.38 47 GLY B CA 1
ATOM 1543 C C . GLY B 1 47 ? 4.367 -12.203 -9.609 1 93.38 47 GLY B C 1
ATOM 1544 O O . GLY B 1 47 ? 3.545 -12.773 -10.328 1 93.38 47 GLY B O 1
ATOM 1545 N N . VAL B 1 48 ? 5.543 -11.938 -10 1 95.06 48 VAL B N 1
ATOM 1546 C CA . VAL B 1 48 ? 6.02 -12.32 -11.328 1 95.06 48 VAL B CA 1
ATOM 1547 C C . VAL B 1 48 ? 5.98 -13.836 -11.477 1 95.06 48 VAL B C 1
ATOM 1549 O O . VAL B 1 48 ? 5.461 -14.359 -12.461 1 95.06 48 VAL B O 1
ATOM 1552 N N . LEU B 1 49 ? 6.531 -14.516 -10.523 1 96.69 49 LEU B N 1
ATOM 1553 C CA . LEU B 1 49 ? 6.582 -15.969 -10.57 1 96.69 49 LEU B CA 1
ATOM 1554 C C . LEU B 1 49 ? 5.18 -16.562 -10.641 1 96.69 49 LEU B C 1
ATOM 1556 O O . LEU B 1 49 ? 4.949 -17.547 -11.344 1 96.69 49 LEU B O 1
ATOM 1560 N N . GLU B 1 50 ? 4.32 -15.984 -9.922 1 94.44 50 GLU B N 1
ATOM 1561 C CA . GLU B 1 50 ? 2.938 -16.453 -9.914 1 94.44 50 GLU B CA 1
ATOM 1562 C C . GLU B 1 50 ? 2.297 -16.281 -11.289 1 94.44 50 GLU B C 1
ATOM 1564 O O . GLU B 1 50 ? 1.601 -17.188 -11.773 1 94.44 50 GLU B O 1
ATOM 1569 N N . ILE B 1 51 ? 2.451 -15.141 -11.867 1 94.62 51 ILE B N 1
ATOM 1570 C CA . ILE B 1 51 ? 1.902 -14.883 -13.195 1 94.62 51 ILE B CA 1
ATOM 1571 C C . ILE B 1 51 ? 2.438 -15.914 -14.18 1 94.62 51 ILE B C 1
ATOM 1573 O O . ILE B 1 51 ? 1.672 -16.5 -14.953 1 94.62 51 ILE B O 1
ATOM 1577 N N . LEU B 1 52 ? 3.674 -16.156 -14.125 1 96.75 52 LEU B N 1
ATOM 1578 C CA . LEU B 1 52 ? 4.305 -17.094 -15.047 1 96.75 52 LEU B CA 1
ATOM 1579 C C . LEU B 1 52 ? 3.816 -18.516 -14.805 1 96.75 52 LEU B C 1
ATOM 1581 O O . LEU B 1 52 ? 3.701 -19.312 -15.742 1 96.75 52 LEU B O 1
ATOM 1585 N N . LEU B 1 53 ? 3.559 -18.828 -13.578 1 96.25 53 LEU B N 1
ATOM 1586 C CA . LEU B 1 53 ? 3.049 -20.141 -13.219 1 96.25 53 LEU B CA 1
ATOM 1587 C C . LEU B 1 53 ? 1.667 -20.375 -13.828 1 96.25 53 LEU B C 1
ATOM 1589 O O . LEU B 1 53 ? 1.401 -21.438 -14.398 1 96.25 53 LEU B O 1
ATOM 1593 N N . HIS B 1 54 ? 0.862 -19.406 -13.805 1 94.06 54 HIS B N 1
ATOM 1594 C CA . HIS B 1 54 ? -0.543 -19.578 -14.164 1 94.06 54 HIS B CA 1
ATOM 1595 C C . HIS B 1 54 ? -0.787 -19.234 -15.625 1 94.06 54 HIS B C 1
ATOM 1597 O O . HIS B 1 54 ? -1.656 -19.828 -16.266 1 94.06 54 HIS B O 1
ATOM 1603 N N . LEU B 1 55 ? -0 -18.297 -16.188 1 95 55 LEU B N 1
ATOM 1604 C CA . LEU B 1 55 ? -0.303 -17.812 -17.516 1 95 55 LEU B CA 1
ATOM 1605 C C . LEU B 1 55 ? 0.766 -18.25 -18.516 1 95 55 LEU B C 1
ATOM 1607 O O . LEU B 1 55 ? 0.618 -18.047 -19.719 1 95 55 LEU B O 1
ATOM 1611 N N . GLY B 1 56 ? 1.792 -18.797 -18.031 1 95.12 56 GLY B N 1
ATOM 1612 C CA . GLY B 1 56 ? 2.887 -19.203 -18.891 1 95.12 56 GLY B CA 1
ATOM 1613 C C . GLY B 1 56 ? 3.818 -18.062 -19.25 1 95.12 56 GLY B C 1
ATOM 1614 O O . GLY B 1 56 ? 3.811 -17.016 -18.594 1 95.12 56 GLY B O 1
ATOM 1615 N N . PRO B 1 57 ? 4.641 -18.25 -20.234 1 95.56 57 PRO B N 1
ATOM 1616 C CA . PRO B 1 57 ? 5.625 -17.234 -20.625 1 95.56 57 PRO B CA 1
ATOM 1617 C C . PRO B 1 57 ? 4.98 -15.898 -20.984 1 95.56 57 PRO B C 1
ATOM 1619 O O . PRO B 1 57 ? 3.924 -15.875 -21.625 1 95.56 57 PRO B O 1
ATOM 1622 N N . GLN B 1 58 ? 5.594 -14.805 -20.5 1 94.94 58 GLN B N 1
ATOM 1623 C CA . GLN B 1 58 ? 5.109 -13.445 -20.734 1 94.94 58 GLN B CA 1
ATOM 1624 C C . GLN B 1 58 ? 6.246 -12.523 -21.172 1 94.94 58 GLN B C 1
ATOM 1626 O O . GLN B 1 58 ? 7.402 -12.742 -20.797 1 94.94 58 GLN B O 1
ATOM 1631 N N . ASN B 1 59 ? 5.883 -11.523 -21.953 1 92.81 59 ASN B N 1
ATOM 1632 C CA . ASN B 1 59 ? 6.883 -10.484 -22.156 1 92.81 59 ASN B CA 1
ATOM 1633 C C . ASN B 1 59 ? 6.918 -9.492 -21 1 92.81 59 ASN B C 1
ATOM 1635 O O . ASN B 1 59 ? 6.016 -9.484 -20.156 1 92.81 59 ASN B O 1
ATOM 1639 N N . GLN B 1 60 ? 7.969 -8.781 -20.922 1 91.44 60 GLN B N 1
ATOM 1640 C CA . GLN B 1 60 ? 8.188 -7.875 -19.797 1 91.44 60 GLN B CA 1
ATOM 1641 C C . GLN B 1 60 ? 7.059 -6.848 -19.688 1 91.44 60 GLN B C 1
ATOM 1643 O O . GLN B 1 60 ? 6.617 -6.512 -18.594 1 91.44 60 GLN B O 1
ATOM 1648 N N . LYS B 1 61 ? 6.586 -6.371 -20.734 1 89.31 61 LYS B N 1
ATOM 1649 C CA . LYS B 1 61 ? 5.508 -5.387 -20.766 1 89.31 61 LYS B CA 1
ATOM 1650 C C . LYS B 1 61 ? 4.23 -5.957 -20.172 1 89.31 61 LYS B C 1
ATOM 1652 O O . LYS B 1 61 ? 3.568 -5.297 -19.359 1 89.31 61 LYS B O 1
ATOM 1657 N N . ASP B 1 62 ? 3.902 -7.125 -20.578 1 89.69 62 ASP B N 1
ATOM 1658 C CA . ASP B 1 62 ? 2.713 -7.797 -20.062 1 89.69 62 ASP B CA 1
ATOM 1659 C C . ASP B 1 62 ? 2.838 -8.062 -18.562 1 89.69 62 ASP B C 1
ATOM 1661 O O . ASP B 1 62 ? 1.874 -7.895 -17.812 1 89.69 62 ASP B O 1
ATOM 1665 N N . LEU B 1 63 ? 3.986 -8.484 -18.125 1 92.25 63 LEU B N 1
ATOM 1666 C CA . LEU B 1 63 ? 4.238 -8.719 -16.703 1 92.25 63 LEU B CA 1
ATOM 1667 C C . LEU B 1 63 ? 4.039 -7.438 -15.906 1 92.25 63 LEU B C 1
ATOM 1669 O O . LEU B 1 63 ? 3.379 -7.453 -14.859 1 92.25 63 LEU B O 1
ATOM 1673 N N . ALA B 1 64 ? 4.559 -6.383 -16.422 1 88.38 64 ALA B N 1
ATOM 1674 C CA . ALA B 1 64 ? 4.461 -5.098 -15.75 1 88.38 64 ALA B CA 1
ATOM 1675 C C . ALA B 1 64 ? 3.002 -4.668 -15.594 1 88.38 64 ALA B C 1
ATOM 1677 O O . ALA B 1 64 ? 2.619 -4.102 -14.57 1 88.38 64 ALA B O 1
ATOM 1678 N N . GLY B 1 65 ? 2.191 -4.941 -16.562 1 84.62 65 GLY B N 1
ATOM 1679 C CA . GLY B 1 65 ? 0.786 -4.566 -16.547 1 84.62 65 GLY B CA 1
ATOM 1680 C C . GLY B 1 65 ? -0.055 -5.434 -15.633 1 84.62 65 GLY B C 1
ATOM 1681 O O . GLY B 1 65 ? -1.159 -5.043 -15.242 1 84.62 65 GLY B O 1
ATOM 1682 N N . LYS B 1 66 ? 0.497 -6.527 -15.258 1 86.69 66 LYS B N 1
ATOM 1683 C CA . LYS B 1 66 ? -0.303 -7.492 -14.508 1 86.69 66 LYS B CA 1
ATOM 1684 C C . LYS B 1 66 ? 0.091 -7.508 -13.031 1 86.69 66 LYS B C 1
ATOM 1686 O O . LYS B 1 66 ? -0.67 -7.977 -12.188 1 86.69 66 LYS B O 1
ATOM 1691 N N . ILE B 1 67 ? 1.213 -7.07 -12.758 1 84.25 67 ILE B N 1
ATOM 1692 C CA . ILE B 1 67 ? 1.672 -7.098 -11.367 1 84.25 67 ILE B CA 1
ATOM 1693 C C . ILE B 1 67 ? 1.048 -5.938 -10.602 1 84.25 67 ILE B C 1
ATOM 1695 O O . ILE B 1 67 ? 0.886 -4.84 -11.141 1 84.25 67 ILE B O 1
ATOM 1699 N N . LEU B 1 68 ? 0.457 -6.094 -9.43 1 72.25 68 LEU B N 1
ATOM 1700 C CA . LEU B 1 68 ? -0.228 -5.105 -8.602 1 72.25 68 LEU B CA 1
ATOM 1701 C C . LEU B 1 68 ? 0.725 -3.992 -8.18 1 72.25 68 LEU B C 1
ATOM 1703 O O . LEU B 1 68 ? 0.302 -2.852 -7.977 1 72.25 68 LEU B O 1
ATOM 1707 N N . ARG B 1 69 ? 2.066 -4.188 -7.832 1 63.94 69 ARG B N 1
ATOM 1708 C CA . ARG B 1 69 ? 2.938 -3.133 -7.328 1 63.94 69 ARG B CA 1
ATOM 1709 C C . ARG B 1 69 ? 3.873 -2.627 -8.422 1 63.94 69 ARG B C 1
ATOM 1711 O O . ARG B 1 69 ? 4.789 -3.34 -8.844 1 63.94 69 ARG B O 1
ATOM 1718 N N . SER B 1 70 ? 3.375 -1.503 -9.164 1 54.03 70 SER B N 1
ATOM 1719 C CA . SER B 1 70 ? 3.99 -0.945 -10.367 1 54.03 70 SER B CA 1
ATOM 1720 C C . SER B 1 70 ? 5.359 -0.347 -10.055 1 54.03 70 SER B C 1
ATOM 1722 O O . SER B 1 70 ? 6.18 -0.163 -10.961 1 54.03 70 SER B O 1
ATOM 1724 N N . GLY B 1 71 ? 5.539 0.115 -8.914 1 56.03 71 GLY B N 1
ATOM 1725 C CA . GLY B 1 71 ? 6.676 1.019 -8.844 1 56.03 71 GLY B CA 1
ATOM 1726 C C . GLY B 1 71 ? 8 0.328 -9.102 1 56.03 71 GLY B C 1
ATOM 1727 O O . GLY B 1 71 ? 9.031 0.989 -9.258 1 56.03 71 GLY B O 1
ATOM 1728 N N . ALA B 1 72 ? 7.867 -1.05 -9.109 1 59.94 72 ALA B N 1
ATOM 1729 C CA . ALA B 1 72 ? 9.188 -1.681 -9.156 1 59.94 72 ALA B CA 1
ATOM 1730 C C . ALA B 1 72 ? 9.672 -1.836 -10.594 1 59.94 72 ALA B C 1
ATOM 1732 O O . ALA B 1 72 ? 8.867 -2.037 -11.508 1 59.94 72 ALA B O 1
ATOM 1733 N N . ASN B 1 73 ? 10.922 -1.4 -10.836 1 81 73 ASN B N 1
ATOM 1734 C CA . ASN B 1 73 ? 11.602 -1.64 -12.102 1 81 73 ASN B CA 1
ATOM 1735 C C . ASN B 1 73 ? 11.508 -3.102 -12.531 1 81 73 ASN B C 1
ATOM 1737 O O . ASN B 1 73 ? 12.156 -3.969 -11.938 1 81 73 ASN B O 1
ATOM 1741 N N . MET B 1 74 ? 10.617 -3.432 -13.406 1 90.94 74 MET B N 1
ATOM 1742 C CA . MET B 1 74 ? 10.375 -4.789 -13.883 1 90.94 74 MET B CA 1
ATOM 1743 C C . MET B 1 74 ? 11.672 -5.43 -14.375 1 90.94 74 MET B C 1
ATOM 1745 O O . MET B 1 74 ? 11.898 -6.621 -14.156 1 90.94 74 MET B O 1
ATOM 1749 N N . THR B 1 75 ? 12.477 -4.605 -14.984 1 92.88 75 THR B N 1
ATOM 1750 C CA . THR B 1 75 ? 13.758 -5.109 -15.469 1 92.88 75 THR B CA 1
ATOM 1751 C C . THR B 1 75 ? 14.602 -5.633 -14.312 1 92.88 75 THR B C 1
ATOM 1753 O O . THR B 1 75 ? 15.141 -6.742 -14.383 1 92.88 75 THR B O 1
ATOM 1756 N N . THR B 1 76 ? 14.625 -4.875 -13.344 1 94.25 76 THR B N 1
ATOM 1757 C CA . THR B 1 76 ? 15.422 -5.258 -12.18 1 94.25 76 THR B CA 1
ATOM 1758 C C . THR B 1 76 ? 14.844 -6.508 -11.516 1 94.25 76 THR B C 1
ATOM 1760 O O . THR B 1 76 ? 15.594 -7.383 -11.078 1 94.25 76 THR B O 1
ATOM 1763 N N . ILE B 1 77 ? 13.641 -6.59 -11.438 1 94.94 77 ILE B N 1
ATOM 1764 C CA . ILE B 1 77 ? 12.969 -7.738 -10.836 1 94.94 77 ILE B CA 1
ATOM 1765 C C . ILE B 1 77 ? 13.305 -9 -11.625 1 94.94 77 ILE B C 1
ATOM 1767 O O . ILE B 1 77 ? 13.719 -10.008 -11.047 1 94.94 77 ILE B O 1
ATOM 1771 N N . ILE B 1 78 ? 13.195 -8.883 -12.891 1 95.44 78 ILE B N 1
ATOM 1772 C CA . ILE B 1 78 ? 13.445 -10.039 -13.75 1 95.44 78 ILE B CA 1
ATOM 1773 C C . ILE B 1 78 ? 14.922 -10.406 -13.703 1 95.44 78 ILE B C 1
ATOM 1775 O O . ILE B 1 78 ? 15.281 -11.586 -13.648 1 95.44 78 ILE B O 1
ATOM 1779 N N . ASP B 1 79 ? 15.812 -9.375 -13.781 1 95.75 79 ASP B N 1
ATOM 1780 C CA . ASP B 1 79 ? 17.25 -9.609 -13.695 1 95.75 79 ASP B CA 1
ATOM 1781 C C . ASP B 1 79 ? 17.609 -10.391 -12.43 1 95.75 79 ASP B C 1
ATOM 1783 O O . ASP B 1 79 ? 18.391 -11.344 -12.484 1 95.75 79 ASP B O 1
ATOM 1787 N N . ASN B 1 80 ? 17.016 -10.055 -11.352 1 96.44 80 ASN B N 1
ATOM 1788 C CA . ASN B 1 80 ? 17.281 -10.703 -10.07 1 96.44 80 ASN B CA 1
ATOM 1789 C C . ASN B 1 80 ? 16.781 -12.148 -10.062 1 96.44 80 ASN B C 1
ATOM 1791 O O . ASN B 1 80 ? 17.469 -13.039 -9.555 1 96.44 80 ASN B O 1
ATOM 1795 N N . LEU B 1 81 ? 15.672 -12.352 -10.609 1 97.19 81 LEU B N 1
ATOM 1796 C CA . LEU B 1 81 ? 15.094 -13.688 -10.672 1 97.19 81 LEU B CA 1
ATOM 1797 C C . LEU B 1 81 ? 15.906 -14.586 -11.602 1 97.19 81 LEU B C 1
ATOM 1799 O O . LEU B 1 81 ? 16.078 -15.773 -11.336 1 97.19 81 LEU B O 1
ATOM 1803 N N . GLU B 1 82 ? 16.359 -13.984 -12.664 1 97.75 82 GLU B N 1
ATOM 1804 C CA . GLU B 1 82 ? 17.188 -14.727 -13.617 1 97.75 82 GLU B CA 1
ATOM 1805 C C . GLU B 1 82 ? 18.531 -15.102 -13 1 97.75 82 GLU B C 1
ATOM 1807 O O . GLU B 1 82 ? 19 -16.234 -13.18 1 97.75 82 GLU B O 1
ATOM 1812 N N . LYS B 1 83 ? 19.109 -14.164 -12.328 1 97.62 83 LYS B N 1
ATOM 1813 C CA . LYS B 1 83 ? 20.375 -14.414 -11.641 1 97.62 83 LYS B CA 1
ATOM 1814 C C . LYS B 1 83 ? 20.25 -15.586 -10.672 1 97.62 83 LYS B C 1
ATOM 1816 O O . LYS B 1 83 ? 21.188 -16.344 -10.477 1 97.62 83 LYS B O 1
ATOM 1821 N N . ARG B 1 84 ? 19.078 -15.797 -10.172 1 97.62 84 ARG B N 1
ATOM 1822 C CA . ARG B 1 84 ? 18.844 -16.859 -9.203 1 97.62 84 ARG B CA 1
ATOM 1823 C C . ARG B 1 84 ? 18.297 -18.109 -9.883 1 97.62 84 ARG B C 1
ATOM 1825 O O . ARG B 1 84 ? 17.922 -19.062 -9.211 1 97.62 84 ARG B O 1
ATOM 1832 N N . ASP B 1 85 ? 18.203 -18.016 -11.164 1 98.19 85 ASP B N 1
ATOM 1833 C CA . ASP B 1 85 ? 17.812 -19.125 -12.023 1 98.19 85 ASP B CA 1
ATOM 1834 C C . ASP B 1 85 ? 16.344 -19.5 -11.789 1 98.19 85 ASP B C 1
ATOM 1836 O O . ASP B 1 85 ? 15.984 -20.688 -11.828 1 98.19 85 ASP B O 1
ATOM 1840 N N . PHE B 1 86 ? 15.5 -18.594 -11.445 1 98.31 86 PHE B N 1
ATOM 1841 C CA . PHE B 1 86 ? 14.078 -18.844 -11.266 1 98.31 86 PHE B CA 1
ATOM 1842 C C . PHE B 1 86 ? 13.328 -18.641 -12.57 1 98.31 86 PHE B C 1
ATOM 1844 O O . PHE B 1 86 ? 12.273 -19.234 -12.789 1 98.31 86 PHE B O 1
ATOM 1851 N N . VAL B 1 87 ? 13.922 -17.703 -13.383 1 98.31 87 VAL B N 1
ATOM 1852 C CA . VAL B 1 87 ? 13.336 -17.453 -14.695 1 98.31 87 VAL B CA 1
ATOM 1853 C C . VAL B 1 87 ? 14.438 -17.391 -15.75 1 98.31 87 VAL B C 1
ATOM 1855 O O . VAL B 1 87 ? 15.617 -17.312 -15.414 1 98.31 87 VAL B O 1
ATOM 1858 N N . ARG B 1 88 ? 14.07 -17.469 -17 1 97.5 88 ARG B N 1
ATOM 1859 C CA . ARG B 1 88 ? 14.977 -17.266 -18.125 1 97.5 88 ARG B CA 1
ATOM 1860 C C . ARG B 1 88 ? 14.281 -16.5 -19.25 1 97.5 88 ARG B C 1
ATOM 1862 O O . ARG B 1 88 ? 13.07 -16.625 -19.438 1 97.5 88 ARG B O 1
ATOM 1869 N N . ARG B 1 89 ? 15.062 -15.703 -19.906 1 94.75 89 ARG B N 1
ATOM 1870 C CA . ARG B 1 89 ? 14.594 -15.016 -21.094 1 94.75 89 ARG B CA 1
ATOM 1871 C C . ARG B 1 89 ? 14.773 -15.875 -22.344 1 94.75 89 ARG B C 1
ATOM 1873 O O . ARG B 1 89 ? 15.805 -16.531 -22.5 1 94.75 89 ARG B O 1
ATOM 1880 N N . SER B 1 90 ? 13.742 -15.93 -23.016 1 88.88 90 SER B N 1
ATOM 1881 C CA . SER B 1 90 ? 13.82 -16.703 -24.25 1 88.88 90 SER B CA 1
ATOM 1882 C C . SER B 1 90 ? 13.234 -15.93 -25.422 1 88.88 90 SER B C 1
ATOM 1884 O O . SER B 1 90 ? 12.359 -15.078 -25.25 1 88.88 90 SER B O 1
ATOM 1886 N N . ARG B 1 91 ? 13.891 -16 -26.547 1 82.56 91 ARG B N 1
ATOM 1887 C CA . ARG B 1 91 ? 13.383 -15.359 -27.766 1 82.56 91 ARG B CA 1
ATOM 1888 C C . ARG B 1 91 ? 12.234 -16.156 -28.359 1 82.56 91 ARG B C 1
ATOM 1890 O O . ARG B 1 91 ? 12.258 -17.391 -28.359 1 82.56 91 ARG B O 1
ATOM 1897 N N . ASP B 1 92 ? 11.109 -15.469 -28.547 1 69.25 92 ASP B N 1
ATOM 1898 C CA . ASP B 1 92 ? 9.945 -16.094 -29.156 1 69.25 92 ASP B CA 1
ATOM 1899 C C . ASP B 1 92 ? 10.273 -16.594 -30.562 1 69.25 92 ASP B C 1
ATOM 1901 O O . ASP B 1 92 ? 10.891 -15.891 -31.359 1 69.25 92 ASP B O 1
ATOM 1905 N N . GLU B 1 93 ? 10.07 -17.859 -30.781 1 67.12 93 GLU B N 1
ATOM 1906 C CA . GLU B 1 93 ? 10.344 -18.453 -32.094 1 67.12 93 GLU B CA 1
ATOM 1907 C C . GLU B 1 93 ? 9.531 -17.766 -33.188 1 67.12 93 GLU B C 1
ATOM 1909 O O . GLU B 1 93 ? 10.008 -17.609 -34.312 1 67.12 93 GLU B O 1
ATOM 1914 N N . ALA B 1 94 ? 8.328 -17.422 -32.844 1 67.88 94 ALA B N 1
ATOM 1915 C CA . ALA B 1 94 ? 7.41 -16.875 -33.812 1 67.88 94 ALA B CA 1
ATOM 1916 C C . ALA B 1 94 ? 7.715 -15.406 -34.094 1 67.88 94 ALA B C 1
ATOM 1918 O O . ALA B 1 94 ? 7.531 -14.922 -35.219 1 67.88 94 ALA B O 1
ATOM 1919 N N . ASP B 1 95 ? 7.977 -14.758 -33.062 1 67.19 95 ASP B N 1
ATOM 1920 C CA . ASP B 1 95 ? 8.359 -13.352 -33.188 1 67.19 95 ASP B CA 1
ATOM 1921 C C . ASP B 1 95 ? 9.711 -13.094 -32.531 1 67.19 95 ASP B C 1
ATOM 1923 O O . ASP B 1 95 ? 9.781 -12.766 -31.344 1 67.19 95 ASP B O 1
ATOM 1927 N N . ARG B 1 96 ? 10.773 -13.227 -33.281 1 66.5 96 ARG B N 1
ATOM 1928 C CA . ARG B 1 96 ? 12.148 -13.172 -32.812 1 66.5 96 ARG B CA 1
ATOM 1929 C C . ARG B 1 96 ? 12.445 -11.836 -32.156 1 66.5 96 ARG B C 1
ATOM 1931 O O . ARG B 1 96 ? 13.477 -11.672 -31.484 1 66.5 96 ARG B O 1
ATOM 1938 N N . ARG B 1 97 ? 11.406 -10.961 -32.344 1 72.38 97 ARG B N 1
ATOM 1939 C CA . ARG B 1 97 ? 11.672 -9.625 -31.828 1 72.38 97 ARG B CA 1
ATOM 1940 C C . ARG B 1 97 ? 11.156 -9.492 -30.391 1 72.38 97 ARG B C 1
ATOM 1942 O O . ARG B 1 97 ? 11.555 -8.578 -29.672 1 72.38 97 ARG B O 1
ATOM 1949 N N . THR B 1 98 ? 10.422 -10.562 -30.016 1 80.69 98 THR B N 1
ATOM 1950 C CA . THR B 1 98 ? 9.852 -10.406 -28.672 1 80.69 98 THR B CA 1
ATOM 1951 C C . THR B 1 98 ? 10.547 -11.336 -27.688 1 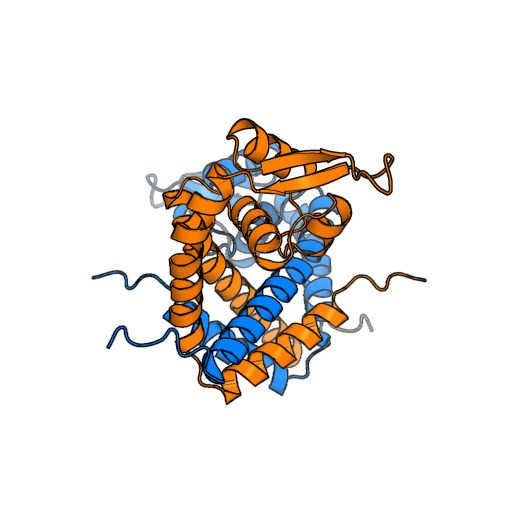80.69 98 THR B C 1
ATOM 1953 O O . THR B 1 98 ? 10.672 -12.539 -27.938 1 80.69 98 THR B O 1
ATOM 1956 N N . ILE B 1 99 ? 11.078 -10.789 -26.688 1 89.81 99 ILE B N 1
ATOM 1957 C CA . ILE B 1 99 ? 11.695 -11.539 -25.609 1 89.81 99 ILE B CA 1
ATOM 1958 C C . ILE B 1 99 ? 10.641 -11.906 -24.562 1 89.81 99 ILE B C 1
ATOM 1960 O O . ILE B 1 99 ? 9.867 -11.055 -24.125 1 89.81 99 ILE B O 1
ATOM 1964 N N . ARG B 1 100 ? 10.578 -13.195 -24.328 1 94.56 100 ARG B N 1
ATOM 1965 C CA . ARG B 1 100 ? 9.641 -13.664 -23.312 1 94.56 100 ARG B CA 1
ATOM 1966 C C . ARG B 1 100 ? 10.383 -14.156 -22.078 1 94.56 100 ARG B C 1
ATOM 1968 O O . ARG B 1 100 ? 11.508 -14.648 -22.172 1 94.56 100 ARG B O 1
ATOM 1975 N N . VAL B 1 101 ? 9.727 -14.031 -20.984 1 96.81 101 VAL B N 1
ATOM 1976 C CA . VAL B 1 101 ? 10.211 -14.531 -19.703 1 96.81 101 VAL B CA 1
ATOM 1977 C C . VAL B 1 101 ? 9.438 -15.789 -19.312 1 96.81 101 VAL B C 1
ATOM 1979 O O . VAL B 1 101 ? 8.211 -15.836 -19.422 1 96.81 101 VAL B O 1
ATOM 1982 N N . GLU B 1 102 ? 10.141 -16.812 -18.953 1 97.56 102 GLU B N 1
ATOM 1983 C CA . GLU B 1 102 ? 9.484 -18.047 -18.547 1 97.56 102 GLU B CA 1
ATOM 1984 C C . GLU B 1 102 ? 10.133 -18.641 -17.297 1 97.56 102 GLU B C 1
ATOM 1986 O O . GLU B 1 102 ? 11.281 -18.312 -16.984 1 97.56 102 GLU B O 1
ATOM 1991 N N . LEU B 1 103 ? 9.438 -19.531 -16.656 1 97.94 103 LEU B N 1
ATOM 1992 C CA . LEU B 1 103 ? 9.961 -20.203 -15.469 1 97.94 103 LEU B CA 1
ATOM 1993 C C . LEU B 1 103 ? 11 -21.25 -15.852 1 97.94 103 LEU B C 1
ATOM 1995 O O . LEU B 1 103 ? 10.836 -21.953 -16.844 1 97.94 103 LEU B O 1
ATOM 1999 N N . THR B 1 104 ? 12.07 -21.312 -15.062 1 98.19 104 THR B N 1
ATOM 2000 C CA . THR B 1 104 ? 12.922 -22.5 -15.086 1 98.19 104 THR B CA 1
ATOM 2001 C C . THR B 1 104 ? 12.328 -23.609 -14.227 1 98.19 104 THR B C 1
ATOM 2003 O O . THR B 1 104 ? 11.328 -23.406 -13.539 1 98.19 104 THR B O 1
ATOM 2006 N N . ALA B 1 105 ? 12.914 -24.797 -14.289 1 98 105 ALA B N 1
ATOM 2007 C CA . ALA B 1 105 ? 12.492 -25.891 -13.422 1 98 105 ALA B CA 1
ATOM 2008 C C . ALA B 1 105 ? 12.625 -25.516 -11.945 1 98 105 ALA B C 1
ATOM 2010 O O . ALA B 1 105 ? 11.766 -25.844 -11.133 1 98 105 ALA B O 1
ATOM 2011 N N . THR B 1 106 ? 13.672 -24.797 -11.68 1 97.69 106 THR B N 1
ATOM 2012 C CA . THR B 1 106 ? 13.922 -24.344 -10.312 1 97.69 106 THR B CA 1
ATOM 2013 C C . THR B 1 106 ? 12.867 -23.328 -9.875 1 97.69 106 THR B C 1
ATOM 2015 O O . THR B 1 106 ? 12.336 -23.422 -8.766 1 97.69 106 THR B O 1
ATOM 2018 N N . GLY B 1 107 ? 12.547 -22.406 -10.734 1 97.81 107 GLY B N 1
ATOM 2019 C CA . GLY B 1 107 ? 11.523 -21.406 -10.445 1 97.81 107 GLY B CA 1
ATOM 2020 C C . GLY B 1 107 ? 10.148 -22.016 -10.266 1 97.81 107 GLY B C 1
ATOM 2021 O O . GLY B 1 107 ? 9.398 -21.594 -9.383 1 97.81 107 GLY B O 1
ATOM 2022 N N . GLU B 1 108 ? 9.867 -22.938 -11.094 1 97.62 108 GLU B N 1
ATOM 2023 C CA . GLU B 1 108 ? 8.57 -23.609 -11.008 1 97.62 108 GLU B CA 1
ATOM 2024 C C . GLU B 1 108 ? 8.438 -24.375 -9.688 1 97.62 108 GLU B C 1
ATOM 2026 O O . GLU B 1 108 ? 7.391 -24.328 -9.047 1 97.62 108 GLU B O 1
ATOM 2031 N N . SER B 1 109 ? 9.5 -25.109 -9.352 1 97.31 109 SER B N 1
ATOM 2032 C CA . SER B 1 109 ? 9.5 -25.844 -8.086 1 97.31 109 SER B CA 1
ATOM 2033 C C . SER B 1 109 ? 9.312 -24.906 -6.902 1 97.31 109 SER B C 1
ATOM 2035 O O . SER B 1 109 ? 8.523 -25.188 -5.996 1 97.31 109 SER B O 1
ATOM 2037 N N . LEU B 1 110 ? 9.945 -23.781 -6.922 1 96.56 110 LEU B N 1
ATOM 2038 C CA . LEU B 1 110 ? 9.867 -22.828 -5.828 1 96.56 110 LEU B CA 1
ATOM 2039 C C . LEU B 1 110 ? 8.453 -22.266 -5.695 1 96.56 110 LEU B C 1
ATOM 2041 O O . LEU B 1 110 ? 7.867 -22.297 -4.613 1 96.56 110 LEU B O 1
ATOM 2045 N N . ILE B 1 111 ? 7.949 -21.766 -6.766 1 96.81 111 ILE B N 1
ATOM 2046 C CA . ILE B 1 111 ? 6.668 -21.078 -6.703 1 96.81 111 ILE B CA 1
ATOM 2047 C C . ILE B 1 111 ? 5.555 -22.078 -6.395 1 96.81 111 ILE B C 1
ATOM 2049 O O . ILE B 1 111 ? 4.594 -21.75 -5.699 1 96.81 111 ILE B O 1
ATOM 2053 N N . SER B 1 112 ? 5.691 -23.25 -6.902 1 95.94 112 SER B N 1
ATOM 2054 C CA . SER B 1 112 ? 4.699 -24.281 -6.617 1 95.94 112 SER B CA 1
ATOM 2055 C C . SER B 1 112 ? 4.652 -24.609 -5.129 1 95.94 112 SER B C 1
ATOM 2057 O O . SER B 1 112 ? 3.594 -24.953 -4.598 1 95.94 112 SER B O 1
ATOM 2059 N N . ALA B 1 113 ? 5.762 -24.484 -4.48 1 94.44 113 ALA B N 1
ATOM 2060 C CA . ALA B 1 113 ? 5.852 -24.75 -3.049 1 94.44 113 ALA B CA 1
ATOM 2061 C C . ALA B 1 113 ? 5.328 -23.562 -2.234 1 94.44 113 ALA B C 1
ATOM 2063 O O . ALA B 1 113 ? 4.699 -23.75 -1.191 1 94.44 113 ALA B O 1
ATOM 2064 N N . ILE B 1 114 ? 5.52 -22.375 -2.709 1 94.19 114 ILE B N 1
ATOM 2065 C CA . ILE B 1 114 ? 5.27 -21.172 -1.924 1 94.19 114 ILE B CA 1
ATOM 2066 C C . ILE B 1 114 ? 3.852 -20.672 -2.182 1 94.19 114 ILE B C 1
ATOM 2068 O O . ILE B 1 114 ? 3.219 -20.094 -1.296 1 94.19 114 ILE B O 1
ATOM 2072 N N . PHE B 1 115 ? 3.361 -20.938 -3.33 1 92.19 115 PHE B N 1
ATOM 2073 C CA . PHE B 1 115 ? 2.115 -20.328 -3.783 1 92.19 115 PHE B CA 1
ATOM 2074 C C . PHE B 1 115 ? 0.954 -20.75 -2.889 1 92.19 115 PHE B C 1
ATOM 2076 O O . PHE B 1 115 ? 0.17 -19.906 -2.449 1 92.19 115 PHE B O 1
ATOM 2083 N N . PRO B 1 116 ? 0.876 -22.016 -2.539 1 91.94 116 PRO B N 1
ATOM 2084 C CA . PRO B 1 116 ? -0.228 -22.406 -1.656 1 91.94 116 PRO B CA 1
ATOM 2085 C C . PRO B 1 116 ? -0.169 -21.703 -0.298 1 91.94 116 PRO B C 1
ATOM 2087 O O . PRO B 1 116 ? -1.209 -21.359 0.268 1 91.94 116 PRO B O 1
ATOM 2090 N N . LEU B 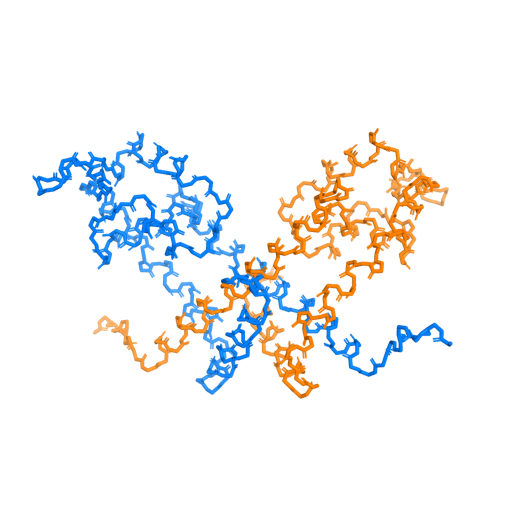1 117 ? 0.986 -21.516 0.212 1 91.31 117 LEU B N 1
ATOM 2091 C CA . LEU B 1 117 ? 1.151 -20.812 1.48 1 91.31 117 LEU B CA 1
ATOM 2092 C C . LEU B 1 117 ? 0.724 -19.359 1.355 1 91.31 117 LEU B C 1
ATOM 2094 O O . LEU B 1 117 ? 0.075 -18.812 2.254 1 91.31 117 LEU B O 1
ATOM 2098 N N . HIS B 1 118 ? 1.109 -18.781 0.29 1 92.5 118 HIS B N 1
ATOM 2099 C CA . HIS B 1 118 ? 0.724 -17.406 -0.012 1 92.5 118 HIS B CA 1
ATOM 2100 C C . HIS B 1 118 ? -0.793 -17.25 -0.086 1 92.5 118 HIS B C 1
ATOM 2102 O O . HIS B 1 118 ? -1.368 -16.359 0.544 1 92.5 118 HIS B O 1
ATOM 2108 N N . MET B 1 119 ? -1.417 -18.109 -0.751 1 93.12 119 MET B N 1
ATOM 2109 C CA . MET B 1 119 ? -2.869 -18.078 -0.902 1 93.12 119 MET B CA 1
ATOM 2110 C C . MET B 1 119 ? -3.561 -18.328 0.436 1 93.12 119 MET B C 1
ATOM 2112 O O . MET B 1 119 ? -4.562 -17.688 0.748 1 93.12 119 MET B O 1
ATOM 2116 N N . ASN B 1 120 ? -3.008 -19.234 1.173 1 93 120 ASN B N 1
ATOM 2117 C CA . ASN B 1 120 ? -3.586 -19.531 2.482 1 93 120 ASN B CA 1
ATOM 2118 C C . ASN B 1 120 ? -3.574 -18.297 3.383 1 93 120 ASN B C 1
ATOM 2120 O O . ASN B 1 120 ? -4.512 -18.078 4.152 1 93 120 ASN B O 1
ATOM 2124 N N . ASN B 1 121 ? -2.498 -17.531 3.35 1 92.5 121 ASN B N 1
ATOM 2125 C CA . ASN B 1 121 ? -2.436 -16.297 4.117 1 92.5 121 ASN B CA 1
ATOM 2126 C C . ASN B 1 121 ? -3.512 -15.312 3.676 1 92.5 121 ASN B C 1
ATOM 2128 O O . ASN B 1 121 ? -4.141 -14.656 4.512 1 92.5 121 ASN B O 1
ATOM 2132 N N . ILE B 1 122 ? -3.732 -15.242 2.379 1 94 122 ILE B N 1
ATOM 2133 C CA . ILE B 1 122 ? -4.762 -14.359 1.838 1 94 122 ILE B CA 1
ATOM 2134 C C . ILE B 1 122 ? -6.137 -14.82 2.311 1 94 122 ILE B C 1
ATOM 2136 O O . ILE B 1 122 ? -6.934 -14.016 2.803 1 94 122 ILE B O 1
ATOM 2140 N N . TYR B 1 123 ? -6.398 -16.109 2.211 1 94.12 123 TYR B N 1
ATOM 2141 C CA . TYR B 1 123 ? -7.68 -16.656 2.633 1 94.12 123 TYR B CA 1
ATOM 2142 C C . TYR B 1 123 ? -7.926 -16.391 4.113 1 94.12 123 TYR B C 1
ATOM 2144 O O . TYR B 1 123 ? -9.031 -16 4.504 1 94.12 123 TYR B O 1
ATOM 2152 N N . ARG B 1 124 ? -6.871 -16.594 4.848 1 92.44 124 ARG B N 1
ATOM 2153 C CA . ARG B 1 124 ? -6.992 -16.391 6.285 1 92.44 124 ARG B CA 1
ATOM 2154 C C . ARG B 1 124 ? -7.324 -14.938 6.609 1 92.44 124 ARG B C 1
ATOM 2156 O O . ARG B 1 124 ? -8.242 -14.664 7.387 1 92.44 124 ARG B O 1
ATOM 2163 N N . MET B 1 125 ? -6.652 -14.023 6.094 1 94.06 125 MET B N 1
ATOM 2164 C CA . MET B 1 125 ? -6.855 -12.609 6.383 1 94.06 125 MET B CA 1
ATOM 2165 C C . MET B 1 125 ? -8.211 -12.141 5.863 1 94.06 125 MET B C 1
ATOM 2167 O O . MET B 1 125 ? -8.984 -11.523 6.602 1 94.06 125 MET B O 1
ATOM 2171 N N . MET B 1 126 ? -8.523 -12.516 4.594 1 96.38 126 MET B N 1
ATOM 2172 C CA . MET B 1 126 ? -9.766 -12.062 3.977 1 96.38 126 MET B CA 1
ATOM 2173 C C . MET B 1 126 ? -10.969 -12.781 4.578 1 96.38 126 MET B C 1
ATOM 2175 O O . MET B 1 126 ? -12.102 -12.328 4.441 1 96.38 126 MET B O 1
ATOM 2179 N N . GLY B 1 127 ? -10.711 -13.898 5.184 1 95.19 127 GLY B N 1
ATOM 21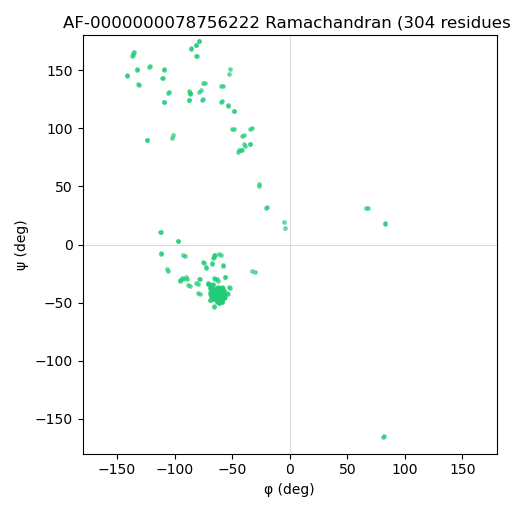80 C CA . GLY B 1 127 ? -11.758 -14.68 5.816 1 95.19 127 GLY B CA 1
ATOM 2181 C C . GLY B 1 127 ? -12.398 -13.969 6.992 1 95.19 127 GLY B C 1
ATOM 2182 O O . GLY B 1 127 ? -13.422 -14.422 7.512 1 95.19 127 GLY B O 1
ATOM 2183 N N . ALA B 1 128 ? -11.852 -12.859 7.418 1 95.62 128 ALA B N 1
ATOM 2184 C CA . ALA B 1 128 ? -12.445 -12.039 8.469 1 95.62 128 ALA B CA 1
ATOM 2185 C C . ALA B 1 128 ? -13.742 -11.398 8 1 95.62 128 ALA B C 1
ATOM 2187 O O . ALA B 1 128 ? -14.531 -10.906 8.812 1 95.62 128 ALA B O 1
ATOM 2188 N N . LEU B 1 129 ? -13.977 -11.383 6.727 1 97.06 129 LEU B N 1
ATOM 2189 C CA . LEU B 1 129 ? -15.195 -10.828 6.129 1 97.06 129 LEU B CA 1
ATOM 2190 C C . LEU B 1 129 ? -16.062 -11.938 5.543 1 97.06 129 LEU B C 1
ATOM 2192 O O . LEU B 1 129 ? -15.539 -12.914 4.996 1 97.06 129 LEU B O 1
ATOM 2196 N N . ASN B 1 130 ? -17.375 -11.789 5.652 1 96.25 130 ASN B N 1
ATOM 2197 C CA . ASN B 1 130 ? -18.266 -12.727 4.973 1 96.25 130 ASN B CA 1
ATOM 2198 C C . ASN B 1 130 ? -18.391 -12.398 3.488 1 96.25 130 ASN B C 1
ATOM 2200 O O . ASN B 1 130 ? -17.844 -11.398 3.018 1 96.25 130 ASN B O 1
ATOM 2204 N N . LYS B 1 131 ? -19.062 -13.211 2.766 1 96.38 131 LYS B N 1
ATOM 2205 C CA . LYS B 1 131 ? -19.125 -13.094 1.312 1 96.38 131 LYS B CA 1
ATOM 2206 C C . LYS B 1 131 ? -19.703 -11.75 0.892 1 96.38 131 LYS B C 1
ATOM 2208 O O . LYS B 1 131 ? -19.188 -11.102 -0.017 1 96.38 131 LYS B O 1
ATOM 2213 N N . GLU B 1 132 ? -20.75 -11.305 1.538 1 97.25 132 GLU B N 1
ATOM 2214 C CA . GLU B 1 132 ? -21.359 -10.023 1.211 1 97.25 132 GLU B CA 1
ATOM 2215 C C . GLU B 1 132 ? -20.422 -8.859 1.487 1 97.25 132 GLU B C 1
ATOM 2217 O O . GLU B 1 132 ? -20.328 -7.922 0.693 1 97.25 132 GLU B O 1
ATOM 2222 N N . GLU B 1 133 ? -19.703 -8.922 2.582 1 98 133 GLU B N 1
ATOM 2223 C CA . GLU B 1 133 ? -18.719 -7.898 2.936 1 98 133 GLU B CA 1
ATOM 2224 C C . GLU B 1 133 ? -17.578 -7.855 1.928 1 98 133 GLU B C 1
ATOM 2226 O O . GLU B 1 133 ? -17.109 -6.777 1.548 1 98 133 GLU B O 1
ATOM 2231 N N . LEU B 1 134 ? -17.172 -9.047 1.527 1 98.12 134 LEU B N 1
ATOM 2232 C CA . LEU B 1 134 ? -16.109 -9.141 0.534 1 98.12 134 LEU B CA 1
ATOM 2233 C C . LEU B 1 134 ? -16.531 -8.492 -0.779 1 98.12 134 LEU B C 1
ATOM 2235 O O . LEU B 1 134 ? -15.766 -7.727 -1.376 1 98.12 134 LEU B O 1
ATOM 2239 N N . GLU B 1 135 ? -17.688 -8.781 -1.196 1 98.06 135 GLU B N 1
ATOM 2240 C CA . GLU B 1 135 ? -18.188 -8.219 -2.445 1 98.06 135 GLU B CA 1
ATOM 2241 C C . GLU B 1 135 ? -18.344 -6.703 -2.348 1 98.06 135 GLU B C 1
ATOM 2243 O O . GLU B 1 135 ? -18.047 -5.98 -3.301 1 98.06 135 GLU B O 1
ATOM 2248 N N . THR B 1 136 ? -18.828 -6.227 -1.219 1 98.56 136 THR B N 1
ATOM 2249 C CA . THR B 1 136 ? -18.953 -4.789 -0.995 1 98.56 136 THR B CA 1
ATOM 2250 C C . THR B 1 136 ? -17.578 -4.117 -1.016 1 98.56 136 THR B C 1
ATOM 2252 O O . THR B 1 136 ? -17.406 -3.074 -1.648 1 98.56 136 THR B O 1
ATOM 2255 N N . LEU B 1 137 ? -16.625 -4.734 -0.342 1 98.56 137 LEU B N 1
ATOM 2256 C CA . LEU B 1 137 ? -15.266 -4.203 -0.34 1 98.56 137 LEU B CA 1
ATOM 2257 C C . LEU B 1 137 ? -14.703 -4.141 -1.757 1 98.56 137 LEU B C 1
ATOM 2259 O O . LEU B 1 137 ? -14.141 -3.121 -2.158 1 98.56 137 LEU B O 1
ATOM 2263 N N . ALA B 1 138 ? -14.859 -5.211 -2.49 1 98.31 138 ALA B N 1
ATOM 2264 C CA . ALA B 1 138 ? -14.375 -5.273 -3.867 1 98.31 138 ALA B CA 1
ATOM 2265 C C . ALA B 1 138 ? -15 -4.168 -4.715 1 98.31 138 ALA B C 1
ATOM 2267 O O . ALA B 1 138 ? -14.305 -3.486 -5.469 1 98.31 138 ALA B O 1
ATOM 2268 N N . ASN B 1 139 ? -16.266 -3.975 -4.555 1 98.31 139 ASN B N 1
ATOM 2269 C CA . ASN B 1 139 ? -16.984 -2.973 -5.348 1 98.31 139 ASN B CA 1
ATOM 2270 C C . ASN B 1 139 ? -16.531 -1.559 -4.992 1 98.31 139 ASN B C 1
ATOM 2272 O O . ASN B 1 139 ? -16.312 -0.731 -5.883 1 98.31 139 ASN B O 1
ATOM 2276 N N . LEU B 1 140 ? -16.391 -1.264 -3.736 1 98.5 140 LEU B N 1
ATOM 2277 C CA . LEU B 1 140 ? -16.016 0.07 -3.293 1 98.5 140 LEU B CA 1
ATOM 2278 C C . LEU B 1 140 ? -14.578 0.387 -3.713 1 98.5 140 LEU B C 1
ATOM 2280 O O . LEU B 1 140 ? -14.289 1.502 -4.156 1 98.5 140 LEU B O 1
ATOM 2284 N N . THR B 1 141 ? -13.672 -0.585 -3.539 1 98 141 THR B N 1
ATOM 2285 C CA . THR B 1 141 ? -12.281 -0.338 -3.889 1 98 141 THR B CA 1
ATOM 2286 C C . THR B 1 141 ? -12.109 -0.258 -5.402 1 98 141 THR B C 1
ATOM 2288 O O . THR B 1 141 ? -11.258 0.491 -5.898 1 98 141 THR B O 1
ATOM 2291 N N . ARG B 1 142 ? -12.867 -1.011 -6.117 1 96.56 142 ARG B N 1
ATOM 2292 C CA . ARG B 1 142 ? -12.859 -0.873 -7.57 1 96.56 142 ARG B CA 1
ATOM 2293 C C . ARG B 1 142 ? -13.32 0.52 -7.992 1 96.56 142 ARG B C 1
ATOM 2295 O O . ARG B 1 142 ? -12.688 1.161 -8.836 1 96.56 142 ARG B O 1
ATOM 2302 N N . LYS B 1 143 ? -14.414 0.966 -7.438 1 96.5 143 LYS B N 1
ATOM 2303 C CA . LYS B 1 143 ? -14.953 2.293 -7.727 1 96.5 143 LYS B CA 1
ATOM 2304 C C . LYS B 1 143 ? -13.922 3.379 -7.426 1 96.5 143 LYS B C 1
ATOM 2306 O O . LYS B 1 143 ? -13.711 4.281 -8.234 1 96.5 143 LYS B O 1
ATOM 2311 N N . LEU B 1 144 ? -13.281 3.244 -6.344 1 95.88 144 LEU B N 1
ATOM 2312 C CA . LEU B 1 144 ? -12.281 4.219 -5.918 1 95.88 144 LEU B CA 1
ATOM 2313 C C . LEU B 1 144 ? -11.055 4.172 -6.824 1 95.88 144 LEU B C 1
ATOM 2315 O O . LEU B 1 144 ? -10.539 5.211 -7.23 1 95.88 144 LEU B O 1
ATOM 2319 N N . GLY B 1 145 ? -10.57 2.986 -7.082 1 92 145 GLY B N 1
ATOM 2320 C CA . GLY B 1 145 ? -9.422 2.822 -7.961 1 92 145 GLY B CA 1
ATOM 2321 C C . GLY B 1 145 ? -9.641 3.406 -9.344 1 92 145 GLY B C 1
ATOM 2322 O O . GLY B 1 145 ? -8.742 4.027 -9.906 1 92 145 GLY B O 1
ATOM 2323 N N . LEU B 1 146 ? -10.789 3.244 -9.875 1 88.81 146 LEU B N 1
ATOM 2324 C CA . LEU B 1 146 ? -11.125 3.76 -11.195 1 88.81 146 LEU B CA 1
ATOM 2325 C C . LEU B 1 146 ? -11.211 5.281 -11.18 1 88.81 146 LEU B C 1
ATOM 2327 O O . LEU B 1 146 ? -10.805 5.941 -12.148 1 88.81 146 LEU B O 1
ATOM 2331 N N . ALA B 1 147 ? -11.711 5.797 -10.125 1 87.12 147 ALA B N 1
ATOM 2332 C CA . ALA B 1 147 ? -11.852 7.246 -10 1 87.12 147 ALA B CA 1
ATOM 2333 C C . ALA B 1 147 ? -10.484 7.914 -9.836 1 87.12 147 ALA B C 1
ATOM 2335 O O . ALA B 1 147 ? -10.297 9.062 -10.25 1 87.12 147 ALA B O 1
ATOM 2336 N N . ALA B 1 148 ? -9.562 7.223 -9.18 1 81.75 148 ALA B N 1
ATOM 2337 C CA . ALA B 1 148 ? -8.258 7.805 -8.875 1 81.75 148 ALA B CA 1
ATOM 2338 C C . ALA B 1 148 ? -7.348 7.77 -10.102 1 81.75 148 ALA B C 1
ATOM 2340 O O . ALA B 1 148 ? -6.383 8.531 -10.18 1 81.75 148 ALA B O 1
ATOM 2341 N N . ARG B 1 149 ? -7.5 6.812 -10.984 1 73.25 149 ARG B N 1
ATOM 2342 C CA . ARG B 1 149 ? -6.637 6.691 -12.148 1 73.25 149 ARG B CA 1
ATOM 2343 C C . ARG B 1 149 ? -6.602 7.992 -12.945 1 73.25 149 ARG B C 1
ATOM 2345 O O . ARG B 1 149 ? -7.633 8.633 -13.148 1 73.25 149 ARG B O 1
ATOM 2352 N N . PRO B 1 150 ? -5.27 8.523 -13.023 1 59.97 150 PRO B N 1
ATOM 2353 C CA . PRO B 1 150 ? -5.238 9.734 -13.844 1 59.97 150 PRO B CA 1
ATOM 2354 C C . PRO B 1 150 ? -5.969 9.562 -15.172 1 59.97 150 PRO B C 1
ATOM 2356 O O . PRO B 1 150 ? -5.969 8.469 -15.742 1 59.97 150 PRO B O 1
ATOM 2359 N N . ARG B 1 151 ? -7.164 10.328 -15.438 1 45.5 151 ARG B N 1
ATOM 2360 C CA . ARG B 1 151 ? -7.816 10.352 -16.75 1 45.5 151 ARG B CA 1
ATOM 2361 C C . ARG B 1 151 ? -6.785 10.367 -17.875 1 45.5 151 ARG B C 1
ATOM 2363 O O . ARG B 1 151 ? -5.91 11.234 -17.906 1 45.5 151 ARG B O 1
ATOM 2370 N N . MET B 1 152 ? -6.324 9.219 -18.25 1 34 152 MET B N 1
ATOM 2371 C CA . MET B 1 152 ? -5.578 9.312 -19.516 1 34 152 MET B CA 1
ATOM 2372 C C . MET B 1 152 ? -6.285 10.234 -20.5 1 34 152 MET B C 1
ATOM 2374 O O . MET B 1 152 ? -7.488 10.109 -20.719 1 34 152 MET B O 1
ATOM 2378 N N . SER B 1 153 ? -6.102 11.492 -20.344 1 31.95 153 SER B N 1
ATOM 2379 C CA . SER B 1 153 ? -6.496 12.195 -21.562 1 31.95 153 SER B CA 1
ATOM 2380 C C . SER B 1 153 ? -6.184 11.367 -22.812 1 31.95 153 SER B C 1
ATOM 2382 O O . SER B 1 153 ? -5.027 11.023 -23.062 1 31.95 153 SER B O 1
ATOM 2384 N N . VAL B 1 154 ? -7.066 10.484 -23.234 1 23.56 154 VAL B N 1
ATOM 2385 C CA . VAL B 1 154 ? -7.035 10.234 -24.672 1 23.56 154 VAL B CA 1
ATOM 2386 C C . VAL B 1 154 ? -7.043 11.562 -25.422 1 23.56 154 VAL B C 1
ATOM 2388 O O . VAL B 1 154 ? -7.723 12.516 -25.016 1 23.56 154 VAL B O 1
#

Secondary structure (DSSP, 8-state):
--------HHHHHHHHHHHHHHHHHHHHHHHHHHHHHHTT--HHHHHHHHHHHHH--EEHHHHHHH-S-TTS-HHHHHHHHHHTTSEEEEE-SS-TT-EEEEE-HHHHHHHHHHHHHHHHHHHHHHTTS-HHHHHHHHHHHHHHHHHHS-----/--------HHHHHHHHHHHHHHHHHHHHHHHHHHHHHHTT--HHHHHHHHHHHHH-SEEHHHHHHH-S-TTS-HHHHHHHHHHTTSEEEEE-SS-TT-EEEEE-HHHHHHHHHHHHHHHHHHHHHHTTS-HHHHHHHHHHHHHHHHHHS-----

Sequence (308 aa):
MAKRFSGNSDELAQVDAYVKLMRCADTVQGILARNAEANGLTLSQLGVLEILLHLGPQNQKDLAGKILRSGANMTTIIDNLEKRDFVRRSRDEADRRTIRVELTATGESLISAIFPLHMNNIYRMMGALNKEELETLANLTRKLGLAARPRMSVMAKRFSGNSDELAQVDAYVKLMRCADTVQGILARNAEANGLTLSQLGVLEILLHLGPQNQKDLAGKILRSGANMTTIIDNLEKRDFVRRSRDEADRRTIRVELTATGESLISAIFPLHMNNIYRMMGALNKEELETLANLTRKLGLAARPRMSV

Solvent-accessible surface area (backbone atoms only — not comparable to full-atom values): 16659 Å² total; per-residue (Å²): 126,81,81,64,84,62,79,36,79,56,49,55,42,35,52,50,22,49,52,28,42,48,41,19,49,44,50,52,48,49,54,51,35,51,57,29,42,75,70,75,32,49,56,64,51,48,44,51,52,49,47,31,69,76,69,38,67,38,34,67,67,60,49,53,73,67,42,68,71,63,87,58,59,57,64,58,49,50,51,53,37,36,76,68,44,27,30,45,78,40,67,33,86,89,43,73,84,42,59,28,39,32,66,30,74,59,25,46,56,49,45,65,63,45,46,61,57,53,50,49,53,50,48,58,37,45,57,70,44,55,69,68,53,29,51,50,50,23,52,52,26,41,53,36,31,63,59,49,46,77,75,69,77,122,124,82,79,64,84,61,78,38,79,56,47,54,43,36,52,50,21,48,51,29,42,50,40,19,50,43,51,53,48,50,54,51,35,52,56,29,44,76,70,76,31,49,56,63,51,47,44,52,52,49,47,32,70,76,68,36,66,38,36,67,68,58,48,52,74,66,41,68,71,62,86,56,60,57,66,58,49,50,52,55,36,35,75,69,45,28,30,47,80,39,66,33,86,89,44,72,83,42,58,27,40,31,65,31,75,58,24,46,55,50,44,65,63,46,46,61,58,54,50,49,52,50,48,58,37,45,56,70,45,54,69,69,53,28,52,50,50,22,52,52,26,41,53,36,32,62,61,50,46,76,75,68,78,124

Organism: Turneriella parva (strain ATCC BAA-1111 / DSM 21527 / NCTC 11395 / H) (NCBI:txid869212)

Radius of gyration: 21.87 Å; Cα contacts (8 Å, |Δi|>4): 362; chains: 2; bounding box: 43×71×65 Å

Foldseek 3Di:
DPPPVPCPPVVVVVVVVVVVVVVVVCVLLVVLQVLQVVLPHGLLLLQLLVCCLVVNKDFLVVSLVRGPDNPDDSVVSLVVCVVVQQKDWDQDPVHNPTIIIHGDPVNNVSSVVSVVVSVVSVCVVLVVDDPVRVVVVVVVVVVVVVVPPDPPPD/DPPPVPCDPVVVVVVVVVVVVVVVVCVLLVVLQVLQVVLPHGLLLLQLLVCCLVPNKDFLVVSLVRGPDNPDDSVVSLVVCVVVQQKDWDQDPVHNVTIIIHGDPVNNVSSVVSVVVSVVSVCVVLVVDDPVRVVVVVVVVVVVVVVPPDPPPD